Protein AF-A0A427XR73-F1 (afdb_monomer_lite)

Structure (mmCIF, N/CA/C/O backbone):
data_AF-A0A427XR73-F1
#
_entry.id   AF-A0A427XR73-F1
#
loop_
_atom_site.group_PDB
_atom_site.id
_atom_site.type_symbol
_atom_site.label_atom_id
_atom_site.label_alt_id
_atom_site.label_comp_id
_atom_site.label_asym_id
_atom_site.label_entity_id
_atom_site.label_seq_id
_atom_site.pdbx_PDB_ins_code
_atom_site.Cartn_x
_atom_site.Cartn_y
_atom_site.Cartn_z
_atom_site.occupancy
_atom_site.B_iso_or_equiv
_atom_site.auth_seq_id
_atom_site.auth_comp_id
_atom_site.auth_asym_id
_atom_site.auth_atom_id
_atom_site.pdbx_PDB_model_num
ATOM 1 N N . MET A 1 1 ? 82.446 -13.358 15.131 1.00 45.12 1 MET A N 1
ATOM 2 C CA . MET A 1 1 ? 81.239 -12.768 14.514 1.00 45.12 1 MET A CA 1
ATOM 3 C C . MET A 1 1 ? 80.072 -13.701 14.800 1.00 45.12 1 MET A C 1
ATOM 5 O O . MET A 1 1 ? 80.129 -14.849 14.385 1.00 45.12 1 MET A O 1
ATOM 9 N N . ARG A 1 2 ? 79.115 -13.271 15.632 1.00 34.28 2 ARG A N 1
ATOM 10 C CA . ARG A 1 2 ? 77.941 -14.063 16.047 1.00 34.28 2 ARG A CA 1
ATOM 11 C C . ARG A 1 2 ? 76.754 -13.740 15.125 1.00 34.28 2 ARG A C 1
ATOM 13 O O . ARG A 1 2 ? 76.601 -12.560 14.814 1.00 34.28 2 ARG A O 1
ATOM 20 N N . PRO A 1 3 ? 75.915 -14.711 14.723 1.00 38.00 3 PRO A N 1
ATOM 21 C CA . PRO A 1 3 ? 74.690 -14.424 13.987 1.00 38.00 3 PRO A CA 1
ATOM 22 C C . PRO A 1 3 ? 73.605 -13.895 14.933 1.00 38.00 3 PRO A C 1
ATOM 24 O O . PRO A 1 3 ? 73.387 -14.430 16.020 1.00 38.00 3 PRO A O 1
ATOM 27 N N . SER A 1 4 ? 72.934 -12.833 14.505 1.00 38.19 4 SER A N 1
ATOM 28 C CA . SER A 1 4 ? 71.750 -12.248 15.126 1.00 38.19 4 SER A CA 1
ATOM 29 C C . SER A 1 4 ? 70.519 -13.112 14.835 1.00 38.19 4 SER A C 1
ATOM 31 O O . SER A 1 4 ? 70.092 -13.242 13.690 1.00 38.19 4 SER A O 1
ATOM 33 N N . HIS A 1 5 ? 69.926 -13.692 15.879 1.00 36.56 5 HIS A N 1
ATOM 34 C CA . HIS A 1 5 ? 68.608 -14.318 15.802 1.00 36.56 5 HIS A CA 1
ATOM 35 C C . HIS A 1 5 ? 67.525 -13.231 15.811 1.00 36.56 5 HIS A C 1
ATOM 37 O O . HIS A 1 5 ? 67.402 -12.479 16.774 1.00 36.56 5 HIS A O 1
ATOM 43 N N . SER A 1 6 ? 66.753 -13.147 14.726 1.00 38.94 6 SER A N 1
ATOM 44 C CA . SER A 1 6 ? 65.524 -12.356 14.646 1.00 38.94 6 SER A CA 1
ATOM 45 C C . SER A 1 6 ? 64.365 -13.197 15.183 1.00 38.94 6 SER A C 1
ATOM 47 O O . SER A 1 6 ? 63.953 -14.178 14.565 1.00 38.94 6 SER A O 1
ATOM 49 N N . THR A 1 7 ? 63.868 -12.850 16.366 1.00 38.00 7 THR A N 1
ATOM 50 C CA . THR A 1 7 ? 62.634 -13.395 16.937 1.00 38.00 7 THR A CA 1
ATOM 51 C C . THR A 1 7 ? 61.438 -12.691 16.297 1.00 38.00 7 THR A C 1
ATOM 53 O O . THR A 1 7 ? 61.187 -11.516 16.554 1.00 38.00 7 THR A O 1
ATOM 56 N N . SER A 1 8 ? 60.689 -13.409 15.457 1.00 37.97 8 SER A N 1
ATOM 57 C CA . SER A 1 8 ? 59.372 -12.963 14.992 1.00 37.97 8 SER A CA 1
ATOM 58 C C . SER A 1 8 ? 58.376 -13.048 16.146 1.00 37.97 8 SER A C 1
ATOM 60 O O . SER A 1 8 ? 57.983 -14.138 16.552 1.00 37.97 8 SER A O 1
ATOM 62 N N . HIS A 1 9 ? 57.967 -11.898 16.680 1.00 37.94 9 HIS A N 1
ATOM 63 C CA . HIS A 1 9 ? 56.827 -11.811 17.586 1.00 37.94 9 HIS A CA 1
ATOM 64 C C . HIS A 1 9 ? 55.537 -11.967 16.778 1.00 37.94 9 HIS A C 1
ATOM 66 O O . HIS A 1 9 ? 55.073 -11.033 16.130 1.00 37.94 9 HIS A O 1
ATOM 72 N N . THR A 1 10 ? 54.962 -13.166 16.800 1.00 38.59 10 THR A N 1
ATOM 73 C CA . THR A 1 10 ? 53.588 -13.406 16.354 1.00 38.59 10 THR A CA 1
ATOM 74 C C . THR A 1 10 ? 52.657 -12.829 17.419 1.00 38.59 10 THR A C 1
ATOM 76 O O . THR A 1 10 ? 52.637 -13.306 18.554 1.00 38.59 10 THR A O 1
ATOM 79 N N . LEU A 1 11 ? 51.927 -11.763 17.088 1.00 40.06 11 LEU A N 1
ATOM 80 C CA . LEU A 1 11 ? 50.849 -11.264 17.941 1.00 40.06 11 LEU A CA 1
ATOM 81 C C . LEU A 1 11 ? 49.757 -12.345 18.036 1.00 40.06 11 LEU A C 1
ATOM 83 O O . LEU A 1 11 ? 49.408 -12.926 17.005 1.00 40.06 11 LEU A O 1
ATOM 87 N N . PRO A 1 12 ? 49.213 -12.635 19.230 1.00 39.06 12 PRO A N 1
ATOM 88 C CA . PRO A 1 12 ? 48.087 -13.545 19.354 1.00 39.06 12 PRO A CA 1
ATOM 89 C C . PRO A 1 12 ? 46.871 -12.942 18.647 1.00 39.06 12 PRO A C 1
ATOM 91 O O . PRO A 1 12 ? 46.454 -11.822 18.944 1.00 39.06 12 PRO A O 1
ATOM 94 N N . THR A 1 13 ? 46.314 -13.693 17.700 1.00 38.75 13 THR A N 1
ATOM 95 C CA . THR A 1 13 ? 45.033 -13.389 17.063 1.00 38.75 13 THR A CA 1
ATOM 96 C C . THR A 1 13 ? 43.980 -13.212 18.161 1.00 38.75 13 THR A C 1
ATOM 98 O O . THR A 1 13 ? 43.857 -14.103 19.008 1.00 38.75 13 THR A O 1
ATOM 101 N N . PRO A 1 14 ? 43.231 -12.094 18.203 1.00 39.12 14 PRO A N 1
ATOM 102 C CA . PRO A 1 14 ? 42.150 -11.953 19.166 1.00 39.12 14 PRO A CA 1
ATOM 103 C C . PRO A 1 14 ? 41.139 -13.093 18.965 1.00 39.12 14 PRO A C 1
ATOM 105 O O . PRO A 1 14 ? 40.935 -13.529 17.826 1.00 39.12 14 PRO A O 1
ATOM 108 N N . PRO A 1 15 ? 40.512 -13.599 20.043 1.00 36.38 15 PRO A N 1
ATOM 109 C CA . PRO A 1 15 ? 39.461 -14.590 19.910 1.00 36.38 15 PRO A CA 1
ATOM 110 C C . PRO A 1 15 ? 38.376 -14.012 19.005 1.00 36.38 15 PRO A C 1
ATOM 112 O O . PRO A 1 15 ? 37.852 -12.927 19.260 1.00 36.38 15 PRO A O 1
ATOM 115 N N . ILE A 1 16 ? 38.071 -14.734 17.928 1.00 39.03 16 ILE A N 1
ATOM 116 C CA . ILE A 1 16 ? 36.914 -14.460 17.084 1.00 39.03 16 ILE A CA 1
ATOM 117 C C . ILE A 1 16 ? 35.706 -14.609 18.003 1.00 39.03 16 ILE A C 1
ATOM 119 O O . ILE A 1 16 ? 35.316 -15.724 18.345 1.00 39.03 16 ILE A O 1
ATOM 123 N N . ILE A 1 17 ? 35.156 -13.485 18.459 1.00 32.66 17 ILE A N 1
ATOM 124 C CA . ILE A 1 17 ? 33.836 -13.458 19.076 1.00 32.66 17 ILE A CA 1
ATOM 125 C C . ILE A 1 17 ? 32.896 -13.931 17.965 1.00 32.66 17 ILE A C 1
ATOM 127 O O . ILE A 1 17 ? 32.851 -13.273 16.920 1.00 32.66 17 ILE A O 1
ATOM 131 N N . PRO A 1 18 ? 32.203 -15.074 18.115 1.00 29.45 18 PRO A N 1
ATOM 132 C CA . PRO A 1 18 ? 31.225 -15.481 17.130 1.00 29.45 18 PRO A CA 1
ATOM 133 C C . PRO A 1 18 ? 30.174 -14.379 17.067 1.00 29.45 18 PRO A C 1
ATOM 135 O O . PRO A 1 18 ? 29.413 -14.162 18.008 1.00 29.45 18 PRO A O 1
ATOM 138 N N . SER A 1 19 ? 30.195 -13.640 15.963 1.00 31.28 19 SER A N 1
ATOM 139 C CA . SER A 1 19 ? 29.127 -12.732 15.593 1.00 31.28 19 SER A CA 1
ATOM 140 C C . SER A 1 19 ? 27.830 -13.550 15.586 1.00 31.28 19 SER A C 1
ATOM 142 O O . SER A 1 19 ? 27.759 -14.537 14.848 1.00 31.28 19 SER A O 1
ATOM 144 N N . PRO A 1 20 ? 26.801 -13.196 16.379 1.00 30.98 20 PRO A N 1
ATOM 145 C CA . PRO A 1 20 ? 25.547 -13.947 16.413 1.00 30.98 20 PRO A CA 1
ATOM 146 C C . PRO A 1 20 ? 24.734 -13.803 15.112 1.00 30.98 20 PRO A C 1
ATOM 148 O O . PRO A 1 20 ? 23.626 -14.316 15.013 1.00 30.98 20 PRO A O 1
ATOM 151 N N . CYS A 1 21 ? 25.274 -13.133 14.094 1.00 29.36 21 CYS A N 1
ATOM 152 C CA . CYS A 1 21 ? 24.641 -12.917 12.798 1.00 29.36 21 CYS A CA 1
ATOM 153 C C . CYS A 1 21 ? 24.879 -14.033 11.765 1.00 29.36 21 CYS A C 1
ATOM 155 O O . CYS A 1 21 ? 24.427 -13.897 10.629 1.00 29.36 21 CYS A O 1
ATOM 157 N N . HIS A 1 22 ? 25.506 -15.158 12.124 1.00 28.28 22 HIS A N 1
ATOM 158 C CA . HIS A 1 22 ? 25.592 -16.296 11.209 1.00 28.28 22 HIS A CA 1
ATOM 159 C C . HIS A 1 22 ? 24.489 -17.334 11.431 1.00 28.28 22 HIS A C 1
ATOM 161 O O . HIS A 1 22 ? 24.463 -18.068 12.416 1.00 28.28 22 HIS A O 1
ATOM 167 N N . SER A 1 23 ? 23.667 -17.449 10.388 1.00 32.34 23 SER A N 1
ATOM 168 C CA . SER A 1 23 ? 23.019 -18.690 9.973 1.00 32.34 23 SER A CA 1
ATOM 169 C C . SER A 1 23 ? 21.759 -19.088 10.739 1.00 32.34 23 SER A C 1
ATOM 171 O O . SER A 1 23 ? 21.579 -20.247 11.102 1.00 32.34 23 SER A O 1
ATOM 173 N N . ALA A 1 24 ? 20.776 -18.186 10.786 1.00 28.64 24 ALA A N 1
ATOM 174 C CA . ALA A 1 24 ? 19.478 -18.654 10.317 1.00 28.64 24 ALA A CA 1
ATOM 175 C C . ALA A 1 24 ? 19.687 -18.968 8.833 1.00 28.64 24 ALA A C 1
ATOM 177 O O . ALA A 1 24 ? 19.818 -18.053 8.020 1.00 28.64 24 ALA A O 1
ATOM 178 N N . ALA A 1 25 ? 19.862 -20.249 8.501 1.00 29.92 25 ALA A N 1
ATOM 179 C CA . ALA A 1 25 ? 19.767 -20.699 7.125 1.00 29.92 25 ALA A CA 1
ATOM 180 C C . ALA A 1 25 ? 18.517 -20.031 6.552 1.00 29.92 25 ALA A C 1
ATOM 182 O O . ALA A 1 25 ? 17.422 -20.237 7.078 1.00 29.92 25 ALA A O 1
ATOM 183 N N . TRP A 1 26 ? 18.695 -19.159 5.559 1.00 29.08 26 TRP A N 1
ATOM 184 C CA . TRP A 1 26 ? 17.582 -18.669 4.768 1.00 29.08 26 TRP A CA 1
ATOM 185 C C . TRP A 1 26 ? 16.970 -19.936 4.206 1.00 29.08 26 TRP A C 1
ATOM 187 O O . TRP A 1 26 ? 17.568 -20.570 3.337 1.00 29.08 26 TRP A O 1
ATOM 197 N N . SER A 1 27 ? 15.882 -20.410 4.810 1.00 30.84 27 SER A N 1
ATOM 198 C CA . SER A 1 27 ? 15.241 -21.617 4.338 1.00 30.84 27 SER A CA 1
ATOM 199 C C . SER A 1 27 ? 14.813 -21.295 2.919 1.00 30.84 27 SER A C 1
ATOM 201 O O . SER A 1 27 ? 13.894 -20.507 2.713 1.00 30.84 27 SER A O 1
ATOM 203 N N . THR A 1 28 ? 15.488 -21.895 1.948 1.00 33.44 28 THR A N 1
ATOM 204 C CA . THR A 1 28 ? 15.193 -21.804 0.517 1.00 33.44 28 THR A CA 1
ATOM 205 C C . THR A 1 28 ? 13.849 -22.435 0.156 1.00 33.44 28 THR A C 1
ATOM 207 O O . THR A 1 28 ? 13.508 -22.522 -1.016 1.00 33.44 28 THR A O 1
ATOM 210 N N . ASN A 1 29 ? 13.025 -22.778 1.151 1.00 31.78 29 ASN A N 1
ATOM 211 C CA . ASN A 1 29 ? 11.585 -22.911 1.000 1.00 31.78 29 ASN A CA 1
ATOM 212 C C . ASN A 1 29 ? 10.936 -21.525 0.833 1.00 31.78 29 ASN A C 1
ATOM 214 O O . ASN A 1 29 ? 10.027 -21.150 1.573 1.00 31.78 29 ASN A O 1
ATOM 218 N N . TRP A 1 30 ? 11.382 -20.775 -0.173 1.00 41.22 30 TRP A N 1
ATOM 219 C CA . TRP A 1 30 ? 10.541 -19.788 -0.828 1.00 41.22 30 TRP A CA 1
ATOM 220 C C . TRP A 1 30 ? 9.513 -20.602 -1.607 1.00 41.22 30 TRP A C 1
ATOM 222 O O . TRP A 1 30 ? 9.709 -20.926 -2.773 1.00 41.22 30 TRP A O 1
ATOM 232 N N . SER A 1 31 ? 8.454 -21.054 -0.931 1.00 40.03 31 SER A N 1
ATOM 233 C CA . SER A 1 31 ? 7.289 -21.592 -1.626 1.00 40.03 31 SER A CA 1
ATOM 234 C C . SER A 1 31 ? 6.917 -20.567 -2.691 1.00 40.03 31 SER A C 1
ATOM 236 O O . SER A 1 31 ? 6.652 -19.423 -2.308 1.00 40.03 31 SER A O 1
ATOM 238 N N . HIS A 1 32 ? 6.975 -20.948 -3.976 1.00 39.94 32 HIS A N 1
ATOM 239 C CA . HIS A 1 32 ? 6.618 -20.085 -5.104 1.00 39.94 32 HIS A CA 1
ATOM 240 C C . HIS A 1 32 ? 5.446 -19.190 -4.696 1.00 39.94 32 HIS A C 1
ATOM 242 O O . HIS A 1 32 ? 4.472 -19.737 -4.161 1.00 39.94 32 HIS A O 1
ATOM 248 N N . PRO A 1 33 ? 5.517 -17.857 -4.867 1.00 46.00 33 PRO A N 1
ATOM 249 C CA . PRO A 1 33 ? 4.396 -16.998 -4.528 1.00 46.00 33 PRO A CA 1
ATOM 250 C C . PRO A 1 33 ? 3.182 -17.505 -5.302 1.00 46.00 33 PRO A C 1
ATOM 252 O O . PRO A 1 33 ? 3.096 -17.378 -6.522 1.00 46.00 33 PRO A O 1
ATOM 255 N N . VAL A 1 34 ? 2.273 -18.167 -4.583 1.00 46.91 34 VAL A N 1
ATOM 256 C CA . VAL A 1 34 ? 1.029 -18.664 -5.151 1.00 46.91 34 VAL A CA 1
ATOM 257 C C . VAL A 1 34 ? 0.358 -17.418 -5.729 1.00 46.91 34 VAL A C 1
ATOM 259 O O . VAL A 1 34 ? 0.218 -16.417 -5.022 1.00 46.91 34 VAL A O 1
ATOM 262 N N . ARG A 1 35 ? -0.062 -17.446 -6.997 1.00 53.06 35 ARG A N 1
ATOM 263 C CA . ARG A 1 35 ? -1.079 -16.505 -7.476 1.00 53.06 35 ARG A CA 1
ATOM 264 C C . ARG A 1 35 ? -2.426 -16.957 -6.897 1.00 53.06 35 ARG A C 1
ATOM 266 O O . ARG A 1 35 ? -3.062 -17.835 -7.476 1.00 53.06 35 ARG A O 1
ATOM 273 N N . PRO A 1 36 ? -2.897 -16.354 -5.795 1.00 51.59 36 PRO A N 1
ATOM 274 C CA . PRO A 1 36 ? -4.311 -16.054 -5.702 1.00 51.59 36 PRO A CA 1
ATOM 275 C C . PRO A 1 36 ? -4.429 -14.650 -5.125 1.00 51.59 36 PRO A C 1
ATOM 277 O O . PRO A 1 36 ? -4.469 -14.435 -3.914 1.00 51.59 36 PRO A O 1
ATOM 280 N N . ILE A 1 37 ? -4.439 -13.670 -6.014 1.00 66.88 37 ILE A N 1
ATOM 281 C CA . ILE A 1 37 ? -4.662 -12.296 -5.609 1.00 66.88 37 ILE A CA 1
ATOM 282 C C . ILE A 1 37 ? -6.175 -12.156 -5.487 1.00 66.88 37 ILE A C 1
ATOM 284 O O . ILE A 1 37 ? -6.850 -11.918 -6.478 1.00 66.88 37 ILE A O 1
ATOM 288 N N . ALA A 1 38 ? -6.719 -12.442 -4.306 1.00 81.50 38 ALA A N 1
ATOM 289 C CA . ALA A 1 38 ? -8.104 -12.125 -3.991 1.00 81.50 38 ALA A CA 1
ATOM 290 C C . ALA A 1 38 ? -8.209 -10.624 -3.701 1.00 81.50 38 ALA A C 1
ATOM 292 O O . ALA A 1 38 ? -7.332 -10.054 -3.050 1.00 81.50 38 ALA A O 1
ATOM 293 N N . PHE A 1 39 ? -9.286 -9.997 -4.165 1.00 90.50 39 PHE A N 1
ATOM 294 C CA . PHE A 1 39 ? -9.616 -8.627 -3.801 1.00 90.50 39 PHE A CA 1
ATOM 295 C C . PHE A 1 39 ? -10.850 -8.620 -2.885 1.00 90.50 39 PHE A C 1
ATOM 297 O O . PHE A 1 39 ? -11.832 -9.286 -3.217 1.00 90.50 39 PHE A O 1
ATOM 304 N N . PRO A 1 40 ? -10.841 -7.846 -1.785 1.00 93.44 40 PRO A N 1
ATOM 305 C CA . PRO A 1 40 ? -9.669 -7.205 -1.179 1.00 93.44 40 PRO A CA 1
ATOM 306 C C . PRO A 1 40 ? -8.722 -8.236 -0.539 1.00 93.44 40 PRO A C 1
ATOM 308 O O . PRO A 1 40 ? -9.133 -9.339 -0.159 1.00 93.44 40 PRO A O 1
ATOM 311 N N . ARG A 1 41 ? -7.446 -7.871 -0.371 1.00 91.81 41 ARG A N 1
ATOM 312 C CA . ARG A 1 41 ? -6.460 -8.727 0.302 1.00 91.81 41 ARG A CA 1
ATOM 313 C C . ARG A 1 41 ? -6.914 -9.018 1.735 1.00 91.81 41 ARG A C 1
ATOM 315 O O . ARG A 1 41 ? -7.364 -8.123 2.441 1.00 91.81 41 ARG A O 1
ATOM 322 N N . SER A 1 42 ? -6.839 -10.278 2.160 1.00 89.50 42 SER A N 1
ATOM 323 C CA . SER A 1 42 ? -7.206 -10.721 3.522 1.00 89.50 42 SER A CA 1
ATOM 324 C C . SER A 1 42 ? -6.047 -11.360 4.290 1.00 89.50 42 SER A C 1
ATOM 326 O O . SER A 1 42 ? -6.165 -11.644 5.484 1.00 89.50 42 SER A O 1
ATOM 328 N N . ASN A 1 43 ? -4.930 -11.607 3.602 1.00 87.75 43 ASN A N 1
ATOM 329 C CA . ASN A 1 43 ? -3.761 -12.281 4.138 1.00 87.75 43 ASN A CA 1
ATOM 330 C C . ASN A 1 43 ? -2.483 -11.501 3.793 1.00 87.75 43 ASN A C 1
ATOM 332 O O . ASN A 1 43 ? -2.147 -11.312 2.621 1.00 87.75 43 ASN A O 1
ATOM 336 N N . TRP A 1 44 ? -1.749 -11.097 4.829 1.00 89.69 44 TRP A N 1
ATOM 337 C CA . TRP A 1 44 ? -0.506 -10.329 4.748 1.00 89.69 44 TRP A CA 1
ATOM 338 C C . TRP A 1 44 ? 0.689 -11.112 5.303 1.00 89.69 44 TRP A C 1
ATOM 340 O O . TRP A 1 44 ? 1.697 -10.515 5.672 1.00 89.69 44 TRP A O 1
ATOM 350 N N . THR A 1 45 ? 0.617 -12.444 5.378 1.00 84.75 45 THR A N 1
ATOM 351 C CA . THR A 1 45 ? 1.720 -13.276 5.892 1.00 84.75 45 THR A CA 1
ATOM 352 C C . THR A 1 45 ? 3.029 -13.078 5.136 1.00 84.75 45 THR A C 1
ATOM 354 O O . THR A 1 45 ? 4.085 -13.161 5.755 1.00 84.75 45 THR A O 1
ATOM 357 N N . GLY A 1 46 ? 2.954 -12.801 3.831 1.00 77.00 46 GLY A N 1
ATOM 358 C CA . GLY A 1 46 ? 4.106 -12.492 2.980 1.00 77.00 46 GLY A CA 1
ATOM 359 C C . GLY A 1 46 ? 4.462 -11.004 2.886 1.00 77.00 46 GLY A C 1
ATOM 360 O O . GLY A 1 46 ? 5.362 -10.668 2.132 1.00 77.00 46 GLY A O 1
ATOM 361 N N . ALA A 1 47 ? 3.757 -10.109 3.590 1.00 82.81 47 ALA A N 1
ATOM 362 C CA . ALA A 1 47 ? 4.076 -8.682 3.574 1.00 82.81 47 ALA A CA 1
ATOM 363 C C . ALA A 1 47 ? 5.191 -8.345 4.574 1.00 82.81 47 ALA A C 1
ATOM 365 O O . ALA A 1 47 ? 5.184 -8.809 5.721 1.00 82.81 47 ALA A O 1
ATOM 366 N N . SER A 1 48 ? 6.096 -7.473 4.144 1.00 79.62 48 SER A N 1
ATOM 367 C CA . SER A 1 48 ? 7.065 -6.799 5.006 1.00 79.62 48 SER A CA 1
ATOM 368 C C . SER A 1 48 ? 6.472 -5.490 5.520 1.00 79.62 48 SER A C 1
ATOM 370 O O . SER A 1 48 ? 5.821 -4.774 4.766 1.00 79.62 48 SER A O 1
ATOM 372 N N . TRP A 1 49 ? 6.696 -5.186 6.799 1.00 81.81 49 TRP A N 1
ATOM 373 C CA . TRP A 1 49 ? 6.137 -4.009 7.466 1.00 81.81 49 TRP A CA 1
ATOM 374 C C . TRP A 1 49 ? 7.254 -3.180 8.090 1.00 81.81 49 TRP A C 1
ATOM 376 O O . TRP A 1 49 ? 7.958 -3.671 8.974 1.00 81.81 49 TRP A O 1
ATOM 386 N N . GLY A 1 50 ? 7.397 -1.933 7.645 1.00 81.31 50 GLY A N 1
ATOM 387 C CA . GLY A 1 50 ? 8.222 -0.923 8.313 1.00 81.31 50 GLY A CA 1
ATOM 388 C C . GLY A 1 50 ? 7.400 -0.078 9.297 1.00 81.31 50 GLY A C 1
ATOM 389 O O . GLY A 1 50 ? 6.176 0.010 9.146 1.00 81.31 50 GLY A O 1
ATOM 390 N N . PRO A 1 51 ? 8.028 0.551 10.308 1.00 79.62 51 PRO A N 1
ATOM 391 C CA . PRO A 1 51 ? 7.343 1.538 11.138 1.00 79.62 51 PRO A CA 1
ATOM 392 C C . PRO A 1 51 ? 6.913 2.733 10.266 1.00 79.62 51 PRO A C 1
ATOM 394 O O . PRO A 1 51 ? 7.745 3.248 9.518 1.00 79.62 51 PRO A O 1
ATOM 397 N N . PRO A 1 52 ? 5.645 3.184 10.329 1.00 80.81 52 PRO A N 1
ATOM 398 C CA . PRO A 1 52 ? 5.194 4.301 9.512 1.00 80.81 52 PRO A CA 1
ATOM 399 C C . PRO A 1 52 ? 5.834 5.596 10.012 1.00 80.81 52 PRO A C 1
ATOM 401 O O . PRO A 1 52 ? 5.831 5.876 11.215 1.00 80.81 52 PRO A O 1
ATOM 404 N N . ASN A 1 53 ? 6.344 6.421 9.098 1.00 79.69 53 ASN A N 1
ATOM 405 C CA . ASN A 1 53 ? 6.815 7.750 9.464 1.00 79.69 53 ASN A CA 1
ATOM 406 C C . ASN A 1 53 ? 5.619 8.668 9.749 1.00 79.69 53 ASN A C 1
ATOM 408 O O . ASN A 1 53 ? 5.024 9.243 8.844 1.00 79.69 53 ASN A O 1
ATOM 412 N N . LEU A 1 54 ? 5.269 8.830 11.025 1.00 75.31 54 LEU A N 1
ATOM 413 C CA . LEU A 1 54 ? 4.115 9.635 11.436 1.00 75.31 54 LEU A CA 1
ATOM 414 C C . LEU A 1 54 ? 4.306 11.146 11.245 1.00 75.31 54 LEU A C 1
ATOM 416 O O . LEU A 1 54 ? 3.352 11.894 11.421 1.00 75.31 54 LEU A O 1
ATOM 420 N N . PHE A 1 55 ? 5.513 11.610 10.909 1.00 72.75 55 PHE A N 1
ATOM 421 C CA . PHE A 1 55 ? 5.859 13.036 10.862 1.00 72.75 55 PHE A CA 1
ATOM 422 C C . PHE A 1 55 ? 6.203 13.543 9.456 1.00 72.75 55 PHE A C 1
ATOM 424 O O . PHE A 1 55 ? 6.572 14.707 9.295 1.00 72.75 55 PHE A O 1
ATOM 431 N N . THR A 1 56 ? 6.098 12.698 8.429 1.00 75.50 56 THR A N 1
ATOM 432 C CA . THR A 1 56 ? 6.390 13.102 7.047 1.00 75.50 56 THR A CA 1
ATOM 433 C C . THR A 1 56 ? 5.247 13.903 6.420 1.00 75.50 56 THR A C 1
ATOM 435 O O . THR A 1 56 ? 4.066 13.694 6.698 1.00 75.50 56 THR A O 1
ATOM 438 N N . SER A 1 57 ? 5.605 14.828 5.528 1.00 82.19 57 SER A N 1
ATOM 439 C CA . SER A 1 57 ? 4.659 15.593 4.710 1.00 82.19 57 SER A CA 1
ATOM 440 C C . SER A 1 57 ? 4.315 14.903 3.386 1.00 82.19 57 SER A C 1
ATOM 442 O O . SER A 1 57 ? 3.335 15.283 2.739 1.00 82.19 57 SER A O 1
ATOM 444 N N . VAL A 1 58 ? 5.085 13.885 2.993 1.00 87.38 58 VAL A N 1
ATOM 445 C CA . VAL A 1 58 ? 4.926 13.115 1.751 1.00 87.38 58 VAL A CA 1
ATOM 446 C C . VAL A 1 58 ? 4.817 11.626 2.049 1.00 87.38 58 VAL A C 1
ATOM 448 O O . VAL A 1 58 ? 5.452 11.127 2.975 1.00 87.38 58 VAL A O 1
ATOM 451 N N . VAL A 1 59 ? 4.004 10.922 1.269 1.00 88.38 59 VAL A N 1
ATOM 452 C CA . VAL A 1 59 ? 3.805 9.480 1.392 1.00 88.38 59 VAL A CA 1
ATOM 453 C C . VAL A 1 59 ? 5.070 8.747 0.946 1.00 88.38 59 VAL A C 1
ATOM 455 O O . VAL A 1 59 ? 5.589 9.004 -0.138 1.00 88.38 59 VAL A O 1
ATOM 458 N N . ASP A 1 60 ? 5.543 7.833 1.789 1.00 88.19 60 ASP A N 1
ATOM 459 C CA . ASP A 1 60 ? 6.584 6.860 1.464 1.00 88.19 60 ASP A CA 1
ATOM 460 C C . ASP A 1 60 ? 5.988 5.446 1.313 1.00 88.19 60 ASP A C 1
ATOM 462 O O . ASP A 1 60 ? 4.779 5.234 1.471 1.00 88.19 60 ASP A O 1
ATOM 466 N N . SER A 1 61 ? 6.834 4.461 0.997 1.00 88.38 61 SER A N 1
ATOM 467 C CA . SER A 1 61 ? 6.393 3.075 0.806 1.00 88.38 61 SER A CA 1
ATOM 468 C C . SER A 1 61 ? 5.728 2.489 2.056 1.00 88.38 61 SER A C 1
ATOM 470 O O . SER A 1 61 ? 4.748 1.751 1.938 1.00 88.38 61 SER A O 1
ATOM 472 N N . THR A 1 62 ? 6.190 2.859 3.256 1.00 88.75 62 THR A N 1
ATOM 473 C CA . THR A 1 62 ? 5.613 2.375 4.515 1.00 88.75 62 THR A CA 1
ATOM 474 C C . THR A 1 62 ? 4.228 2.969 4.746 1.00 88.75 62 THR A C 1
ATOM 476 O O . THR A 1 62 ? 3.280 2.229 5.010 1.00 88.75 62 THR A O 1
ATOM 479 N N . LEU A 1 63 ? 4.052 4.279 4.565 1.00 90.81 63 LEU A N 1
ATOM 480 C CA . LEU A 1 63 ? 2.750 4.929 4.696 1.00 90.81 63 LEU A CA 1
ATOM 481 C C . LEU A 1 63 ? 1.723 4.348 3.723 1.00 90.81 63 LEU A C 1
ATOM 483 O O . LEU A 1 63 ? 0.580 4.120 4.126 1.00 90.81 63 LEU A O 1
ATOM 487 N N . PHE A 1 64 ? 2.128 4.046 2.485 1.00 92.56 64 PHE A N 1
ATOM 488 C CA . PHE A 1 64 ? 1.264 3.343 1.539 1.00 92.56 64 PHE A CA 1
ATOM 489 C C . PHE A 1 64 ? 0.861 1.959 2.036 1.00 92.56 64 PHE A C 1
ATOM 491 O O . PHE A 1 64 ? -0.329 1.662 2.033 1.00 92.56 64 PHE A O 1
ATOM 498 N N . GLN A 1 65 ? 1.799 1.129 2.502 1.00 92.19 65 GLN A N 1
ATOM 499 C CA . GLN A 1 65 ? 1.489 -0.213 3.017 1.00 92.19 65 GLN A CA 1
ATOM 500 C C . GLN A 1 65 ? 0.461 -0.168 4.153 1.00 92.19 65 GLN A C 1
ATOM 502 O O . GLN A 1 65 ? -0.514 -0.924 4.153 1.00 92.19 65 GLN A O 1
ATOM 507 N N . TRP A 1 66 ? 0.656 0.738 5.114 1.00 92.94 66 TRP A N 1
ATOM 508 C CA . TRP A 1 66 ? -0.243 0.888 6.256 1.00 92.94 66 TRP A CA 1
ATOM 509 C C . TRP A 1 66 ? -1.631 1.381 5.847 1.00 92.94 66 TRP A C 1
ATOM 511 O O . TRP A 1 66 ? -2.632 0.768 6.230 1.00 92.94 66 TRP A O 1
ATOM 521 N N . ALA A 1 67 ? -1.701 2.445 5.043 1.00 93.88 67 ALA A N 1
ATOM 522 C CA . ALA A 1 67 ? -2.971 2.996 4.576 1.00 93.88 67 ALA A CA 1
ATOM 523 C C . ALA A 1 67 ? -3.733 2.003 3.691 1.00 93.88 67 ALA A C 1
ATOM 525 O O . ALA A 1 67 ? -4.943 1.831 3.841 1.00 93.88 67 ALA A O 1
ATOM 526 N N . ALA A 1 68 ? -3.019 1.295 2.817 1.00 95.19 68 ALA A N 1
ATOM 527 C CA . ALA A 1 68 ? -3.584 0.296 1.927 1.00 95.19 68 ALA A CA 1
ATOM 528 C C . ALA A 1 68 ? -4.164 -0.897 2.699 1.00 95.19 68 ALA A C 1
ATOM 530 O O . ALA A 1 68 ? -5.283 -1.324 2.416 1.00 95.19 68 ALA A O 1
ATOM 531 N N . LYS A 1 69 ? -3.486 -1.379 3.750 1.00 94.88 69 LYS A N 1
ATOM 532 C CA . LYS A 1 69 ? -4.065 -2.406 4.628 1.00 94.88 69 LYS A CA 1
ATOM 533 C C . LYS A 1 69 ? -5.289 -1.904 5.386 1.00 94.88 69 LYS A C 1
ATOM 535 O O . LYS A 1 69 ? -6.285 -2.624 5.452 1.00 94.88 69 LYS A O 1
ATOM 540 N N . ALA A 1 70 ? -5.240 -0.702 5.963 1.00 94.50 70 ALA A N 1
ATOM 541 C CA . ALA A 1 70 ? -6.398 -0.125 6.649 1.00 94.50 70 ALA A CA 1
ATOM 542 C C . ALA A 1 70 ? -7.611 -0.034 5.703 1.00 94.50 70 ALA A C 1
ATOM 544 O O . ALA A 1 70 ? -8.729 -0.394 6.078 1.00 94.50 70 ALA A O 1
ATOM 545 N N . ALA A 1 71 ? -7.371 0.352 4.450 1.00 96.38 71 ALA A N 1
ATOM 546 C CA . ALA A 1 71 ? -8.374 0.386 3.398 1.00 96.38 71 ALA A CA 1
ATOM 547 C C . ALA A 1 71 ? -8.903 -1.009 3.021 1.00 96.38 71 ALA A C 1
ATOM 549 O O . ALA A 1 71 ? -10.116 -1.207 3.004 1.00 96.38 71 ALA A O 1
ATOM 550 N N . SER A 1 72 ? -8.037 -2.006 2.813 1.00 96.44 72 SER A N 1
ATOM 551 C CA . SER A 1 72 ? -8.446 -3.402 2.578 1.00 96.44 72 SER A CA 1
ATOM 552 C C . SER A 1 72 ? -9.325 -3.946 3.707 1.00 96.44 72 SER A C 1
ATOM 554 O O . SER A 1 72 ? -10.328 -4.614 3.449 1.00 96.44 72 SER A O 1
ATOM 556 N N . VAL A 1 73 ? -9.002 -3.628 4.967 1.00 94.75 73 VAL A N 1
ATOM 557 C CA . VAL A 1 73 ? -9.830 -3.991 6.129 1.00 94.75 73 VAL A CA 1
ATOM 558 C C . VAL A 1 73 ? -11.197 -3.308 6.066 1.00 94.75 73 VAL A C 1
ATOM 560 O O . VAL A 1 73 ? -12.211 -3.968 6.298 1.00 94.75 73 VAL A O 1
ATOM 563 N N . ALA A 1 74 ? -11.252 -2.016 5.735 1.00 95.31 74 ALA A N 1
ATOM 564 C CA . ALA A 1 74 ? -12.509 -1.282 5.594 1.00 95.31 74 ALA A CA 1
ATOM 565 C C . ALA A 1 74 ? -13.394 -1.861 4.475 1.00 95.31 74 ALA A C 1
ATOM 567 O O . ALA A 1 74 ? -14.586 -2.071 4.694 1.00 95.31 74 ALA A O 1
ATOM 568 N N . VAL A 1 75 ? -12.811 -2.213 3.322 1.00 96.75 75 VAL A N 1
ATOM 569 C CA . VAL A 1 75 ? -13.525 -2.884 2.221 1.00 96.75 75 VAL A CA 1
ATOM 570 C C . VAL A 1 75 ? -14.051 -4.255 2.662 1.00 96.75 75 VAL A C 1
ATOM 572 O O . VAL A 1 75 ? -15.212 -4.562 2.409 1.00 96.75 75 VAL A O 1
ATOM 575 N N . HIS A 1 76 ? -13.255 -5.062 3.379 1.00 95.44 76 HIS A N 1
ATOM 576 C CA . HIS A 1 76 ? -13.721 -6.340 3.950 1.00 95.44 76 HIS A CA 1
ATOM 577 C C . HIS A 1 76 ? -14.920 -6.161 4.880 1.00 95.44 76 HIS A C 1
ATOM 579 O O . HIS A 1 76 ? -15.873 -6.934 4.811 1.00 95.44 76 HIS A O 1
ATOM 585 N N . ARG A 1 77 ? -14.885 -5.150 5.753 1.00 94.75 77 ARG A N 1
ATOM 586 C CA . ARG A 1 77 ? -15.992 -4.849 6.671 1.00 94.75 77 ARG A CA 1
ATOM 587 C C . ARG A 1 77 ? -17.236 -4.383 5.920 1.00 94.75 77 ARG A C 1
ATOM 589 O O . ARG A 1 77 ? -18.332 -4.815 6.258 1.00 94.75 77 ARG A O 1
ATOM 596 N N . ALA A 1 78 ? -17.078 -3.573 4.875 1.00 95.94 78 ALA A N 1
ATOM 597 C CA . ALA A 1 78 ? -18.201 -3.128 4.054 1.00 95.94 78 ALA A CA 1
ATOM 598 C C . ALA A 1 78 ? -18.838 -4.264 3.244 1.00 95.94 78 ALA A C 1
ATOM 600 O O . ALA A 1 78 ? -20.061 -4.357 3.179 1.00 95.94 78 ALA A O 1
ATOM 601 N N . LEU A 1 79 ? -18.034 -5.188 2.709 1.00 95.00 79 LEU A N 1
ATOM 602 C CA . LEU A 1 79 ? -18.529 -6.406 2.050 1.00 95.00 79 LEU A CA 1
ATOM 603 C C . LEU A 1 79 ? -19.305 -7.332 3.001 1.00 95.00 79 LEU A C 1
ATOM 605 O O . LEU A 1 79 ? -20.145 -8.101 2.546 1.00 95.00 79 LEU A O 1
ATOM 609 N N . LYS A 1 80 ? -19.034 -7.257 4.307 1.00 94.44 80 LYS A N 1
ATOM 610 C CA . LYS A 1 80 ? -19.760 -7.980 5.363 1.00 94.44 80 LYS A CA 1
ATOM 611 C C . LYS A 1 80 ? -20.912 -7.182 5.976 1.00 94.44 80 LYS A C 1
ATOM 613 O O . LYS A 1 80 ? -21.466 -7.616 6.979 1.00 94.44 80 LYS A O 1
ATOM 618 N N . GLU A 1 81 ? -21.241 -6.017 5.416 1.00 94.12 81 GLU A N 1
ATOM 619 C CA . GLU A 1 81 ? -22.283 -5.115 5.928 1.00 94.12 81 GLU A CA 1
ATOM 620 C C . GLU A 1 81 ? -22.001 -4.572 7.350 1.00 94.12 81 GLU A C 1
ATOM 622 O O . GLU A 1 81 ? -22.887 -4.053 8.024 1.00 94.12 81 GLU A O 1
ATOM 627 N N . GLU A 1 82 ? -20.746 -4.632 7.811 1.00 93.50 82 GLU A N 1
ATOM 628 C CA . GLU A 1 82 ? -20.303 -4.126 9.122 1.00 93.50 82 GLU A CA 1
ATOM 629 C C . GLU A 1 82 ? -19.882 -2.644 9.082 1.00 93.50 82 GLU A C 1
ATOM 631 O O . GLU A 1 82 ? -19.646 -2.028 10.126 1.00 93.50 82 GLU A O 1
ATOM 636 N N . LEU A 1 83 ? -19.713 -2.084 7.880 1.00 92.94 83 LEU A N 1
ATOM 637 C CA . LEU A 1 83 ? -19.294 -0.704 7.638 1.00 92.94 83 LEU A CA 1
ATOM 638 C C . LEU A 1 83 ? -20.023 -0.145 6.400 1.00 92.94 83 LEU A C 1
ATOM 640 O O . LEU A 1 83 ? -19.980 -0.779 5.349 1.00 92.94 83 LEU A O 1
ATOM 644 N N . PRO A 1 84 ? -20.665 1.034 6.469 1.00 94.69 84 PRO A N 1
ATOM 645 C CA . PRO A 1 84 ? -21.283 1.649 5.295 1.00 94.69 84 PRO A CA 1
ATOM 646 C C . PRO A 1 84 ? -20.251 2.022 4.219 1.00 94.69 84 PRO A C 1
ATOM 648 O O . PRO A 1 84 ? -19.153 2.487 4.538 1.00 94.69 84 PRO A O 1
ATOM 651 N N . TRP A 1 85 ? -20.609 1.882 2.940 1.00 94.12 85 TRP A N 1
ATOM 652 C CA . TRP A 1 85 ? -19.719 2.212 1.816 1.00 94.12 85 TRP A CA 1
ATOM 653 C C . TRP A 1 85 ? -19.337 3.691 1.765 1.00 94.12 85 TRP A C 1
ATOM 655 O O . TRP A 1 85 ? -18.248 4.023 1.303 1.00 94.12 85 TRP A O 1
ATOM 665 N N . GLU A 1 86 ? -20.175 4.578 2.295 1.00 93.81 86 GLU A N 1
ATOM 666 C CA . GLU A 1 86 ? -19.900 6.010 2.423 1.00 93.81 86 GLU A CA 1
ATOM 667 C C . GLU A 1 86 ? -18.707 6.276 3.345 1.00 93.81 86 GLU A C 1
ATOM 669 O O . GLU A 1 86 ? -17.964 7.229 3.126 1.00 93.81 86 GLU A O 1
ATOM 674 N N . GLN A 1 87 ? -18.500 5.418 4.352 1.00 92.75 87 GLN A N 1
ATOM 675 C CA . GLN A 1 87 ? -17.330 5.496 5.225 1.00 92.75 87 GLN A CA 1
ATOM 676 C C . GLN A 1 87 ? -16.085 4.917 4.560 1.00 92.75 87 GLN A C 1
ATOM 678 O O . GLN A 1 87 ? -14.987 5.321 4.915 1.00 92.75 87 GLN A O 1
ATOM 683 N N . VAL A 1 88 ? -16.218 4.003 3.594 1.00 94.88 88 VAL A N 1
ATOM 684 C CA . VAL A 1 88 ? -15.067 3.523 2.814 1.00 94.88 88 VAL A CA 1
ATOM 685 C C . VAL A 1 88 ? -14.644 4.583 1.792 1.00 94.88 88 VAL A C 1
ATOM 687 O O . VAL A 1 88 ? -13.470 4.961 1.721 1.00 94.88 88 VAL A O 1
ATOM 690 N N . GLY A 1 89 ? -15.617 5.079 1.024 1.00 92.44 89 GLY A N 1
ATOM 691 C CA . GLY A 1 89 ? -15.436 6.028 -0.069 1.00 92.44 89 GLY A CA 1
ATOM 692 C C . GLY A 1 89 ? -14.647 5.464 -1.258 1.00 92.44 89 GLY A C 1
ATOM 693 O O . GLY A 1 89 ? -13.944 4.457 -1.160 1.00 92.44 89 GLY A O 1
ATOM 694 N N . ALA A 1 90 ? -14.708 6.165 -2.394 1.00 91.94 90 ALA A N 1
ATOM 695 C CA . ALA A 1 90 ? -13.928 5.829 -3.591 1.00 91.94 90 ALA A CA 1
ATOM 696 C C . ALA A 1 90 ? -12.418 5.775 -3.303 1.00 91.94 90 ALA A C 1
ATOM 698 O O . ALA A 1 90 ? -11.697 4.924 -3.818 1.00 91.94 90 ALA A O 1
ATOM 699 N N . HIS A 1 91 ? -11.949 6.670 -2.430 1.00 91.94 91 HIS A N 1
ATOM 700 C CA . HIS A 1 91 ? -10.549 6.750 -2.044 1.00 91.94 91 HIS A CA 1
ATOM 701 C C . HIS A 1 91 ? -10.078 5.511 -1.260 1.00 91.94 91 HIS A C 1
ATOM 703 O O . HIS A 1 91 ? -8.988 5.005 -1.520 1.00 91.94 91 HIS A O 1
ATOM 709 N N . GLY A 1 92 ? -10.914 4.967 -0.365 1.00 94.88 92 GLY A N 1
ATOM 710 C CA . GLY A 1 92 ? -10.628 3.701 0.312 1.00 94.88 92 GLY A CA 1
ATOM 711 C C . GLY A 1 92 ? -10.551 2.528 -0.661 1.00 94.88 92 GLY A C 1
ATOM 712 O O . GLY A 1 92 ? -9.660 1.693 -0.552 1.00 94.88 92 GLY A O 1
ATOM 713 N N . VAL A 1 93 ? -11.414 2.495 -1.679 1.00 95.88 93 VAL A N 1
ATOM 714 C CA . VAL A 1 93 ? -11.325 1.479 -2.740 1.00 95.88 93 VAL A CA 1
ATOM 715 C C . VAL A 1 93 ? -9.998 1.588 -3.499 1.00 95.88 93 VAL A C 1
ATOM 717 O O . VAL A 1 93 ? -9.320 0.575 -3.662 1.00 95.88 93 VAL A O 1
ATOM 720 N N . CYS A 1 94 ? -9.570 2.796 -3.891 1.00 95.38 94 CYS A N 1
ATOM 721 C CA . CYS A 1 94 ? -8.265 2.998 -4.533 1.00 95.38 94 CYS A CA 1
ATOM 722 C C . CYS A 1 94 ? -7.100 2.518 -3.659 1.00 95.38 94 CYS A C 1
ATOM 724 O O . CYS A 1 94 ? -6.204 1.837 -4.149 1.00 95.38 94 CYS A O 1
ATOM 726 N N . LEU A 1 95 ? -7.107 2.824 -2.360 1.00 96.00 95 LEU A N 1
ATOM 727 C CA . LEU A 1 95 ? -6.064 2.359 -1.440 1.00 96.00 95 LEU A CA 1
ATOM 728 C C . LEU A 1 95 ? -6.099 0.836 -1.222 1.00 96.00 95 LEU A C 1
ATOM 730 O O . LEU A 1 95 ? -5.049 0.216 -1.085 1.00 96.00 95 LEU A O 1
ATOM 734 N N . ALA A 1 96 ? -7.267 0.194 -1.253 1.00 96.69 96 ALA A N 1
ATOM 735 C CA . ALA A 1 96 ? -7.346 -1.268 -1.222 1.00 96.69 96 ALA A CA 1
ATOM 736 C C . ALA A 1 96 ? -6.778 -1.907 -2.508 1.00 96.69 96 ALA A C 1
ATOM 738 O O . ALA A 1 96 ? -6.166 -2.974 -2.452 1.00 96.69 96 ALA A O 1
ATOM 739 N N . LEU A 1 97 ? -6.928 -1.249 -3.668 1.00 96.25 97 LEU A N 1
ATOM 740 C CA . LEU A 1 97 ? -6.254 -1.658 -4.909 1.00 96.25 97 LEU A CA 1
ATOM 741 C C . LEU A 1 97 ? -4.731 -1.529 -4.774 1.00 96.25 97 LEU A C 1
ATOM 743 O O . LEU A 1 97 ? -4.010 -2.413 -5.231 1.00 96.25 97 LEU A O 1
ATOM 747 N N . VAL A 1 98 ? -4.238 -0.479 -4.101 1.00 95.50 98 VAL A N 1
ATOM 748 C CA . VAL A 1 98 ? -2.805 -0.308 -3.796 1.00 95.50 98 VAL A CA 1
ATOM 749 C C . VAL A 1 98 ? -2.255 -1.505 -3.020 1.00 95.50 98 VAL A C 1
ATOM 751 O O . VAL A 1 98 ? -1.202 -2.008 -3.389 1.00 95.50 98 VAL A O 1
ATOM 754 N N . ASP A 1 99 ? -2.952 -2.018 -2.003 1.00 95.06 99 ASP A N 1
ATOM 755 C CA . ASP A 1 99 ? -2.474 -3.161 -1.193 1.00 95.06 99 ASP A CA 1
ATOM 756 C C . ASP A 1 99 ? -2.186 -4.387 -2.070 1.00 95.06 99 ASP A C 1
ATOM 758 O O . ASP A 1 99 ? -1.151 -5.054 -1.974 1.00 95.06 99 ASP A O 1
ATOM 762 N N . VAL A 1 100 ? -3.108 -4.637 -2.994 1.00 93.81 100 VAL A N 1
ATOM 763 C CA . VAL A 1 100 ? -3.007 -5.713 -3.967 1.00 93.81 100 VAL A CA 1
ATOM 764 C C . VAL A 1 100 ? -1.917 -5.434 -5.013 1.00 93.81 100 VAL A C 1
ATOM 766 O O . VAL A 1 100 ? -1.168 -6.343 -5.379 1.00 93.81 100 VAL A O 1
ATOM 769 N N . ALA A 1 101 ? -1.780 -4.191 -5.473 1.00 93.69 101 ALA A N 1
ATOM 770 C CA . ALA A 1 101 ? -0.733 -3.791 -6.410 1.00 93.69 101 ALA A CA 1
ATOM 771 C C . ALA A 1 101 ? 0.671 -3.940 -5.802 1.00 93.69 101 ALA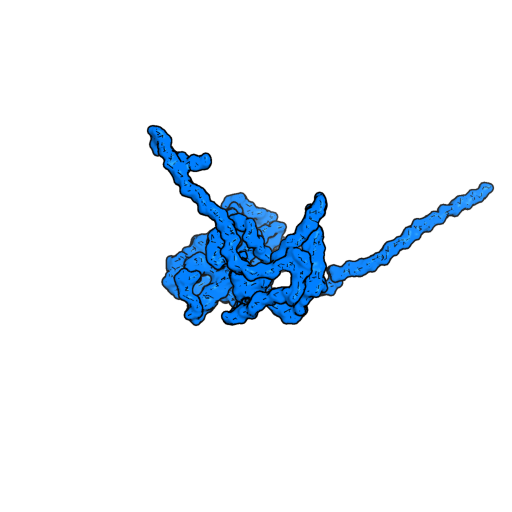 A C 1
ATOM 773 O O . ALA A 1 101 ? 1.565 -4.455 -6.466 1.00 93.69 101 ALA A O 1
ATOM 774 N N . LEU A 1 102 ? 0.856 -3.594 -4.523 1.00 91.94 102 LEU A N 1
ATOM 775 C CA . LEU A 1 102 ? 2.122 -3.784 -3.804 1.00 91.94 102 LEU A CA 1
ATOM 776 C C . LEU A 1 102 ? 2.482 -5.272 -3.678 1.00 91.94 102 LEU A C 1
ATOM 778 O O . LEU A 1 102 ? 3.625 -5.647 -3.926 1.00 91.94 102 LEU A O 1
ATOM 782 N N . GLN A 1 103 ? 1.505 -6.136 -3.373 1.00 90.19 103 GLN A N 1
ATOM 783 C CA . GLN A 1 103 ? 1.716 -7.590 -3.379 1.00 90.19 103 GLN A CA 1
ATOM 784 C C . GLN A 1 103 ? 2.109 -8.106 -4.773 1.00 90.19 103 GLN A C 1
ATOM 786 O O . GLN A 1 103 ? 2.953 -8.994 -4.897 1.00 90.19 103 GLN A O 1
ATOM 791 N N . SER A 1 104 ? 1.490 -7.561 -5.819 1.00 89.69 104 SER A N 1
ATOM 792 C CA . SER A 1 104 ? 1.743 -7.972 -7.203 1.00 89.69 104 SER A CA 1
ATOM 793 C C . SER A 1 104 ? 3.107 -7.490 -7.694 1.00 89.69 104 SER A C 1
ATOM 795 O O . SER A 1 104 ? 3.812 -8.244 -8.356 1.00 89.69 104 SER A O 1
ATOM 797 N N . ARG A 1 105 ? 3.538 -6.292 -7.288 1.00 89.56 105 ARG A N 1
ATOM 798 C CA . ARG A 1 105 ? 4.906 -5.803 -7.498 1.00 89.56 105 ARG A CA 1
ATOM 799 C C . ARG A 1 105 ? 5.931 -6.741 -6.871 1.00 89.56 105 ARG A C 1
ATOM 801 O O . ARG A 1 105 ? 6.891 -7.092 -7.544 1.00 89.56 105 ARG A O 1
ATOM 808 N N . ASP A 1 106 ? 5.743 -7.161 -5.619 1.00 86.88 106 ASP A N 1
ATOM 809 C CA . ASP A 1 106 ? 6.691 -8.081 -4.969 1.00 86.88 106 ASP A CA 1
ATOM 810 C C . ASP A 1 106 ? 6.821 -9.397 -5.754 1.00 86.88 106 ASP A C 1
ATOM 812 O O . ASP A 1 106 ? 7.916 -9.941 -5.888 1.00 86.88 106 ASP A O 1
ATOM 816 N N . HIS A 1 107 ? 5.716 -9.875 -6.336 1.00 84.94 107 HIS A N 1
ATOM 817 C CA . HIS A 1 107 ? 5.709 -11.033 -7.228 1.00 84.94 107 HIS A CA 1
ATOM 818 C C . HIS A 1 107 ? 6.450 -10.777 -8.552 1.00 84.94 107 HIS A C 1
ATOM 820 O O . HIS A 1 107 ? 7.247 -11.623 -8.960 1.00 84.94 107 HIS A O 1
ATOM 826 N N . ILE A 1 108 ? 6.229 -9.627 -9.202 1.00 88.19 108 ILE A N 1
ATOM 827 C CA . ILE A 1 108 ? 6.945 -9.219 -10.427 1.00 88.19 108 ILE A CA 1
ATOM 828 C C . ILE A 1 108 ? 8.454 -9.150 -10.151 1.00 88.19 108 ILE A C 1
ATOM 830 O O . ILE A 1 108 ? 9.237 -9.825 -10.817 1.00 88.19 108 ILE A O 1
ATOM 834 N N . ARG A 1 109 ? 8.859 -8.425 -9.100 1.00 88.25 109 ARG A N 1
ATOM 835 C CA . ARG A 1 109 ? 10.259 -8.301 -8.664 1.00 88.25 109 ARG A CA 1
ATOM 836 C C . ARG A 1 109 ? 10.891 -9.668 -8.416 1.00 88.25 109 ARG A C 1
ATOM 838 O O . ARG A 1 109 ? 11.969 -9.949 -8.927 1.00 88.25 109 ARG A O 1
ATOM 845 N N . PHE A 1 110 ? 10.214 -10.539 -7.663 1.00 86.25 110 PHE A N 1
ATOM 846 C CA . PHE A 1 110 ? 10.718 -11.884 -7.38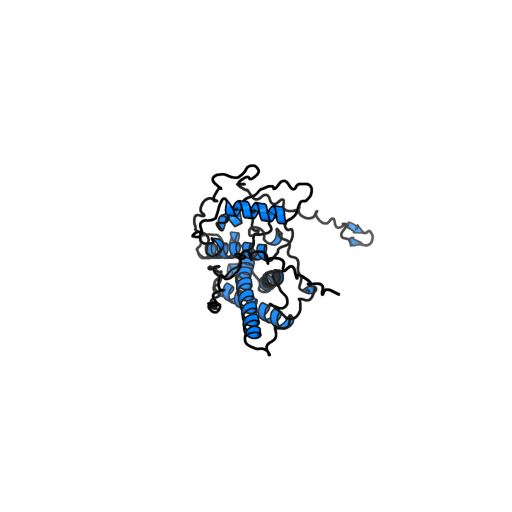4 1.00 86.25 110 PHE A CA 1
ATOM 847 C C . PHE A 1 110 ? 10.906 -12.705 -8.664 1.00 86.25 110 PHE A C 1
ATOM 849 O O . PHE A 1 110 ? 11.929 -13.366 -8.807 1.00 86.25 110 PHE A O 1
ATOM 856 N N . THR A 1 111 ? 9.961 -12.618 -9.603 1.00 85.69 111 THR A N 1
ATOM 857 C CA . THR A 1 111 ? 10.030 -13.325 -10.891 1.00 85.69 111 THR A CA 1
ATOM 858 C C . THR A 1 111 ? 11.268 -12.905 -11.685 1.00 85.69 111 THR A C 1
ATOM 860 O O . THR A 1 111 ? 11.999 -13.765 -12.170 1.00 85.69 111 THR A O 1
ATOM 863 N N . HIS A 1 112 ? 11.563 -11.603 -11.758 1.00 87.75 112 HIS A N 1
ATOM 864 C CA . HIS A 1 112 ? 12.767 -11.104 -12.434 1.00 87.75 112 HIS A CA 1
ATOM 865 C C . HIS A 1 112 ? 14.057 -11.492 -11.712 1.00 87.75 112 HIS A C 1
ATOM 867 O O . HIS A 1 112 ? 15.023 -11.902 -12.353 1.00 87.75 112 HIS A O 1
ATOM 873 N N . CYS A 1 113 ? 14.087 -11.407 -10.381 1.00 85.69 113 CYS A N 1
ATOM 874 C CA . CYS A 1 113 ? 15.249 -11.848 -9.614 1.00 85.69 113 CYS A CA 1
ATOM 875 C C . CYS A 1 113 ? 15.517 -13.349 -9.796 1.00 85.69 113 CYS A C 1
ATOM 877 O O . CYS A 1 113 ? 16.665 -13.737 -9.989 1.00 85.69 113 CYS A O 1
ATOM 879 N N . GLU A 1 114 ? 14.484 -14.192 -9.747 1.00 86.44 114 GLU A N 1
ATOM 880 C CA . GLU A 1 114 ? 14.603 -15.643 -9.933 1.00 86.44 114 GLU A CA 1
ATOM 881 C C . GLU A 1 114 ? 15.109 -15.992 -11.339 1.00 86.44 114 GLU A C 1
ATOM 883 O O . GLU A 1 114 ? 16.019 -16.809 -11.472 1.00 86.44 114 GLU A O 1
ATOM 888 N N . ALA A 1 115 ? 14.570 -15.332 -12.364 1.00 84.81 115 ALA A N 1
ATOM 889 C CA . ALA A 1 115 ? 15.010 -15.421 -13.754 1.00 84.81 115 ALA A CA 1
ATOM 890 C C . ALA A 1 115 ? 16.529 -15.150 -13.883 1.00 84.81 115 ALA A C 1
ATOM 892 O O . ALA A 1 115 ? 17.317 -16.038 -14.224 1.00 84.81 115 ALA A O 1
ATOM 893 N N . VAL A 1 116 ? 16.978 -13.971 -13.439 1.00 85.56 116 VAL A N 1
ATOM 894 C CA . VAL A 1 116 ? 18.396 -13.565 -13.485 1.00 85.56 116 VAL A CA 1
ATOM 895 C C . VAL A 1 116 ? 19.309 -14.493 -12.668 1.00 85.56 116 VAL A C 1
ATOM 897 O O . VAL A 1 116 ? 20.436 -14.769 -13.075 1.00 85.56 116 VAL A O 1
ATOM 900 N N . ILE A 1 117 ? 18.852 -14.998 -11.517 1.00 85.56 117 ILE A N 1
ATOM 901 C CA . ILE A 1 117 ? 19.627 -15.947 -10.696 1.00 85.56 117 ILE A CA 1
ATOM 902 C C . ILE A 1 117 ? 19.789 -17.293 -11.413 1.00 85.56 117 ILE A C 1
ATOM 904 O O . ILE A 1 117 ? 20.862 -17.898 -11.356 1.00 85.56 117 ILE A O 1
ATOM 908 N N . ASN A 1 118 ? 18.734 -17.770 -12.074 1.00 85.62 118 ASN A N 1
ATOM 909 C CA . ASN A 1 118 ? 18.707 -19.086 -12.707 1.00 85.62 118 ASN A CA 1
ATOM 910 C C . ASN A 1 118 ? 19.296 -19.093 -14.127 1.00 85.62 118 ASN A C 1
ATOM 912 O O . ASN A 1 118 ? 19.593 -20.172 -14.646 1.00 85.62 118 ASN A O 1
ATOM 916 N N . SER A 1 119 ? 19.494 -17.928 -14.752 1.00 81.12 119 SER A N 1
ATOM 917 C CA . SER A 1 119 ? 19.971 -17.814 -16.130 1.00 81.12 119 SER A CA 1
ATOM 918 C C . SER A 1 119 ? 21.010 -16.696 -16.303 1.00 81.12 119 SER A C 1
ATOM 920 O O . SER A 1 119 ? 20.675 -15.516 -16.227 1.00 81.12 119 SER A O 1
ATOM 922 N N . PRO A 1 120 ? 22.274 -17.020 -16.644 1.00 72.50 120 PRO A N 1
ATOM 923 C CA . PRO A 1 120 ? 23.326 -16.017 -16.844 1.00 72.50 120 PRO A CA 1
ATOM 924 C C . PRO A 1 120 ? 23.133 -15.150 -18.101 1.00 72.50 120 PRO A C 1
ATOM 926 O O . PRO A 1 120 ? 23.920 -14.234 -18.337 1.00 72.50 120 PRO A O 1
ATOM 929 N N . THR A 1 121 ? 22.136 -15.454 -18.937 1.00 74.12 121 THR A N 1
ATOM 930 C CA . THR A 1 121 ? 21.778 -14.666 -20.127 1.00 74.12 121 THR A CA 1
ATOM 931 C C . THR A 1 121 ? 20.551 -13.786 -19.921 1.00 74.12 121 THR A C 1
ATOM 933 O O . THR A 1 121 ? 20.258 -12.965 -20.791 1.00 74.12 121 THR A O 1
ATOM 936 N N . GLU A 1 122 ? 19.817 -13.970 -18.823 1.00 77.69 122 GLU A N 1
ATOM 937 C CA . GLU A 1 122 ? 18.666 -13.133 -18.500 1.00 77.69 122 GLU A CA 1
ATOM 938 C C . GLU A 1 122 ? 19.124 -11.841 -17.832 1.00 77.69 122 GLU A C 1
ATOM 940 O O . GLU A 1 122 ? 20.061 -11.805 -17.034 1.00 77.69 122 GLU A O 1
ATOM 945 N N . TRP A 1 123 ? 18.452 -10.759 -18.202 1.00 79.62 123 TRP A N 1
ATOM 946 C CA . TRP A 1 123 ? 18.690 -9.428 -17.674 1.00 79.62 123 TRP A CA 1
ATOM 947 C C . TRP A 1 123 ? 17.411 -8.947 -17.010 1.00 79.62 123 TRP A C 1
ATOM 949 O O . TRP A 1 123 ? 16.315 -9.343 -17.405 1.00 79.62 123 TRP A O 1
ATOM 959 N N . TYR A 1 124 ? 17.556 -8.069 -16.020 1.00 87.31 124 TYR A N 1
ATOM 960 C CA . TYR A 1 124 ? 16.412 -7.321 -15.515 1.00 87.31 124 TYR A CA 1
ATOM 961 C C . TYR A 1 124 ? 15.737 -6.566 -16.677 1.00 87.31 124 TYR A C 1
ATOM 963 O O . TYR A 1 124 ? 16.428 -6.164 -17.624 1.00 87.31 124 TYR A O 1
ATOM 971 N N . PRO A 1 125 ? 14.412 -6.357 -16.632 1.00 91.94 125 PRO A N 1
ATOM 972 C CA . PRO A 1 125 ? 13.723 -5.592 -17.664 1.00 91.94 125 PRO A CA 1
ATOM 973 C C . PRO A 1 125 ? 14.222 -4.143 -17.695 1.00 91.94 125 PRO A C 1
ATOM 975 O O . PRO A 1 125 ? 14.760 -3.612 -16.715 1.00 91.94 125 PRO A O 1
ATOM 978 N N . THR A 1 126 ? 14.012 -3.463 -18.815 1.00 93.88 126 THR A N 1
ATOM 979 C CA . THR A 1 126 ? 14.082 -2.000 -18.869 1.00 93.88 126 THR A CA 1
ATOM 980 C C . THR A 1 126 ? 12.944 -1.383 -18.066 1.00 93.88 126 THR A C 1
ATOM 982 O O . THR A 1 126 ? 11.904 -2.004 -17.845 1.00 93.88 126 THR A O 1
ATOM 985 N N . TYR A 1 127 ? 13.103 -0.120 -17.661 1.00 94.56 127 TYR A N 1
ATOM 986 C CA . TYR A 1 127 ? 12.025 0.589 -16.967 1.00 94.56 127 TYR A CA 1
ATOM 9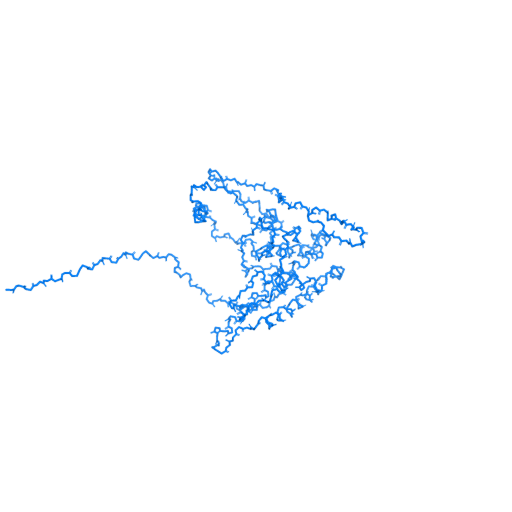87 C C . TYR A 1 127 ? 10.714 0.593 -17.766 1.00 94.56 127 TYR A C 1
ATOM 989 O O . TYR A 1 127 ? 9.651 0.435 -17.184 1.00 94.56 127 TYR A O 1
ATOM 997 N N . ALA A 1 128 ? 10.782 0.744 -19.093 1.00 95.38 128 ALA A N 1
ATOM 998 C CA . ALA A 1 128 ? 9.594 0.775 -19.944 1.00 95.38 128 ALA A CA 1
ATOM 999 C C . ALA A 1 128 ? 8.855 -0.575 -19.965 1.00 95.38 128 ALA A C 1
ATOM 1001 O O . ALA A 1 128 ? 7.627 -0.598 -19.928 1.00 95.38 128 ALA A O 1
ATOM 1002 N N . GLU A 1 129 ? 9.593 -1.687 -19.991 1.00 94.88 129 GLU A N 1
ATOM 1003 C CA . GLU A 1 129 ? 9.023 -3.038 -19.913 1.00 94.88 129 GLU A CA 1
ATOM 1004 C C . GLU A 1 129 ? 8.395 -3.282 -18.538 1.00 94.88 129 GLU A C 1
ATOM 1006 O O . GLU A 1 129 ? 7.215 -3.616 -18.452 1.00 94.88 129 GLU A O 1
ATOM 1011 N N . TRP A 1 130 ? 9.134 -3.000 -17.462 1.00 94.62 130 TRP A N 1
ATOM 1012 C CA . TRP A 1 130 ? 8.633 -3.128 -16.092 1.00 94.62 130 TRP A CA 1
ATOM 1013 C C . TRP A 1 130 ? 7.405 -2.239 -15.827 1.00 94.62 130 TRP A C 1
ATOM 1015 O O . TRP A 1 130 ? 6.448 -2.668 -15.181 1.00 94.62 130 TRP A O 1
ATOM 1025 N N . HIS A 1 131 ? 7.393 -1.012 -16.358 1.00 94.62 131 HIS A N 1
ATOM 1026 C CA . HIS A 1 131 ? 6.257 -0.094 -16.262 1.00 94.62 131 HIS A CA 1
ATOM 1027 C C . HIS A 1 131 ? 5.020 -0.676 -16.951 1.00 94.62 131 HIS A C 1
ATOM 1029 O O . HIS A 1 131 ? 3.945 -0.708 -16.353 1.00 94.62 131 HIS A O 1
ATOM 1035 N N . ALA A 1 132 ? 5.163 -1.169 -18.185 1.00 94.12 132 ALA A N 1
ATOM 1036 C CA . ALA A 1 132 ? 4.062 -1.774 -18.931 1.00 94.12 132 ALA A CA 1
ATOM 1037 C C . ALA A 1 132 ? 3.502 -3.024 -18.228 1.00 94.12 132 ALA A C 1
ATOM 1039 O O . ALA A 1 132 ? 2.287 -3.235 -18.210 1.00 94.12 132 ALA A O 1
ATOM 1040 N N . GLU A 1 133 ? 4.363 -3.832 -17.604 1.00 93.69 133 GLU A N 1
ATOM 1041 C CA . GLU A 1 133 ? 3.940 -4.964 -16.773 1.00 93.69 133 GLU A CA 1
ATOM 1042 C C . GLU A 1 133 ? 3.150 -4.516 -15.541 1.00 93.69 133 GLU A C 1
ATOM 1044 O O . GLU A 1 133 ? 2.092 -5.079 -15.247 1.00 93.69 133 GLU A O 1
ATOM 1049 N N . CYS A 1 134 ? 3.615 -3.471 -14.850 1.00 93.44 134 CYS A N 1
ATOM 1050 C CA . CYS A 1 134 ? 2.896 -2.888 -13.721 1.00 93.44 134 CYS A CA 1
ATOM 1051 C C . CYS A 1 134 ? 1.517 -2.363 -14.142 1.00 93.44 134 CYS A C 1
ATOM 1053 O O . CYS A 1 134 ? 0.529 -2.656 -13.471 1.00 93.44 134 CYS A O 1
ATOM 1055 N N . GLU A 1 135 ? 1.414 -1.634 -15.255 1.00 93.88 135 GLU A N 1
ATOM 1056 C CA . GLU A 1 135 ? 0.133 -1.133 -15.773 1.00 93.88 135 GLU A CA 1
ATOM 1057 C C . GLU A 1 135 ? -0.836 -2.264 -16.131 1.00 93.88 135 GLU A C 1
ATOM 1059 O O . GLU A 1 135 ? -2.016 -2.211 -15.771 1.00 93.88 135 GLU A O 1
ATOM 1064 N N . ALA A 1 136 ? -0.349 -3.306 -16.810 1.00 92.25 136 ALA A N 1
ATOM 1065 C CA . ALA A 1 136 ? -1.159 -4.471 -17.154 1.00 92.25 136 ALA A CA 1
ATOM 1066 C C . ALA A 1 136 ? -1.689 -5.176 -15.897 1.00 92.25 136 ALA A C 1
ATOM 1068 O O . ALA A 1 136 ? -2.855 -5.582 -15.842 1.00 92.25 136 ALA A O 1
ATOM 1069 N N . GLU A 1 137 ? -0.856 -5.284 -14.864 1.00 91.94 137 GLU A N 1
ATOM 1070 C CA . GLU A 1 137 ? -1.238 -5.906 -13.603 1.00 91.94 137 GLU A CA 1
ATOM 1071 C C . GLU A 1 137 ? -2.221 -5.035 -12.808 1.00 91.94 137 GLU A C 1
ATOM 1073 O O . GLU A 1 137 ? -3.215 -5.556 -12.302 1.00 91.94 137 GLU A O 1
ATOM 1078 N N . ILE A 1 138 ? -2.041 -3.710 -12.766 1.00 93.69 138 ILE A N 1
ATOM 1079 C CA . ILE A 1 138 ? -3.009 -2.792 -12.141 1.00 93.69 138 ILE A CA 1
ATOM 1080 C C . ILE A 1 138 ? -4.366 -2.870 -12.849 1.00 93.69 138 ILE A C 1
ATOM 1082 O O . ILE A 1 138 ? -5.399 -2.965 -12.179 1.00 93.69 138 ILE A O 1
ATOM 1086 N N . ALA A 1 139 ? -4.392 -2.913 -14.183 1.00 92.75 139 ALA A N 1
ATOM 1087 C CA . ALA A 1 139 ? -5.630 -3.090 -14.942 1.00 92.75 139 ALA A CA 1
ATOM 1088 C C . ALA A 1 139 ? -6.332 -4.413 -14.584 1.00 92.75 139 ALA A C 1
ATOM 1090 O O . ALA A 1 139 ? -7.542 -4.439 -14.346 1.00 92.75 139 ALA A O 1
ATOM 1091 N N . ARG A 1 140 ? -5.575 -5.512 -14.463 1.00 91.81 140 ARG A N 1
ATOM 1092 C CA . ARG A 1 140 ? -6.097 -6.818 -14.026 1.00 91.81 140 ARG A CA 1
ATOM 1093 C C . ARG A 1 140 ? -6.673 -6.764 -12.606 1.00 91.81 140 ARG A C 1
ATOM 1095 O O . ARG A 1 140 ? -7.714 -7.366 -12.341 1.00 91.81 140 ARG A O 1
ATOM 1102 N N . ILE A 1 141 ? -6.011 -6.060 -11.689 1.00 93.06 141 ILE A N 1
ATOM 1103 C CA . ILE A 1 141 ? -6.455 -5.873 -10.299 1.00 93.06 141 ILE A CA 1
ATOM 1104 C C . ILE A 1 141 ? -7.741 -5.042 -10.242 1.00 93.06 141 ILE A C 1
ATOM 1106 O O . ILE A 1 141 ? -8.662 -5.388 -9.501 1.00 93.06 141 ILE A O 1
ATOM 1110 N N . TYR A 1 142 ? -7.837 -3.983 -11.047 1.00 94.25 142 TYR A N 1
ATOM 1111 C CA . TYR A 1 142 ? -9.047 -3.170 -11.161 1.00 94.25 142 TYR A CA 1
ATOM 1112 C C . TYR A 1 142 ? -10.239 -4.004 -11.653 1.00 94.25 142 TYR A C 1
ATOM 1114 O O . TYR A 1 142 ? -11.328 -3.938 -11.081 1.00 94.25 142 TYR A O 1
ATOM 1122 N N . GLU A 1 143 ? -10.027 -4.855 -12.658 1.00 92.75 143 GLU A N 1
ATOM 1123 C CA . GLU A 1 143 ? -11.050 -5.780 -13.158 1.00 92.75 143 GLU A CA 1
ATOM 1124 C C . GLU A 1 143 ? -11.494 -6.806 -12.112 1.00 92.75 143 GLU A C 1
ATOM 1126 O O . GLU A 1 143 ? -12.688 -7.080 -11.956 1.00 92.75 143 GLU A O 1
ATOM 1131 N N . LEU A 1 144 ? -10.550 -7.328 -11.331 1.00 91.06 144 LEU A N 1
ATOM 1132 C CA . LEU A 1 144 ? -10.864 -8.196 -10.204 1.00 91.06 144 LEU A CA 1
ATOM 1133 C C . LEU A 1 144 ? -11.734 -7.471 -9.169 1.00 91.06 144 LEU A C 1
ATOM 1135 O O . LEU A 1 144 ? -12.755 -8.013 -8.746 1.00 91.06 144 LEU A O 1
ATOM 1139 N N . ALA A 1 145 ? -11.382 -6.243 -8.790 1.00 93.75 145 ALA A N 1
ATOM 1140 C CA . ALA A 1 145 ? -12.181 -5.457 -7.856 1.00 93.75 145 ALA A CA 1
ATOM 1141 C C . ALA A 1 145 ? -13.587 -5.180 -8.397 1.00 93.75 145 ALA A C 1
ATOM 1143 O O . ALA A 1 145 ? -14.565 -5.321 -7.662 1.00 93.75 145 ALA A O 1
ATOM 1144 N N . ARG A 1 146 ? -13.709 -4.898 -9.699 1.00 94.00 146 ARG A N 1
ATOM 1145 C CA . ARG A 1 146 ? -14.995 -4.711 -10.382 1.00 94.00 146 ARG A CA 1
ATOM 1146 C C . ARG A 1 146 ? -15.914 -5.930 -10.287 1.00 94.00 146 ARG A C 1
ATOM 1148 O O . ARG A 1 146 ? -17.128 -5.763 -10.256 1.00 94.00 146 ARG A O 1
ATOM 1155 N N . SER A 1 147 ? -15.352 -7.137 -10.228 1.00 92.12 147 SER A N 1
ATOM 1156 C CA . SER A 1 147 ? -16.125 -8.381 -10.089 1.00 92.12 147 SER A CA 1
ATOM 1157 C C . SER A 1 147 ? -16.642 -8.650 -8.670 1.00 92.12 147 SER A C 1
ATOM 1159 O O . SER A 1 147 ? -17.567 -9.442 -8.500 1.00 92.12 147 SER A O 1
ATOM 1161 N N . VAL A 1 148 ? -16.055 -8.001 -7.658 1.00 92.62 148 VAL A N 1
ATOM 1162 C CA . VAL A 1 148 ? -16.366 -8.220 -6.234 1.00 92.62 148 VAL A CA 1
ATOM 1163 C C . VAL A 1 148 ? -17.197 -7.076 -5.657 1.00 92.62 148 VAL A C 1
ATOM 1165 O O . VAL A 1 148 ? -18.075 -7.296 -4.825 1.00 92.62 148 VAL A O 1
ATOM 1168 N N . LEU A 1 149 ? -16.909 -5.843 -6.070 1.00 94.12 149 LEU A N 1
ATOM 1169 C CA . LEU A 1 149 ? -17.511 -4.645 -5.504 1.00 94.12 149 LEU A CA 1
ATOM 1170 C C . LEU A 1 149 ? -18.893 -4.349 -6.104 1.00 94.12 149 LEU A C 1
ATOM 1172 O O . LEU A 1 149 ? -19.116 -4.582 -7.295 1.00 94.12 149 LEU A O 1
ATOM 1176 N N . PRO A 1 150 ? -19.822 -3.762 -5.323 1.00 93.88 150 PRO A N 1
ATOM 1177 C CA . PRO A 1 150 ? -21.105 -3.320 -5.856 1.00 93.88 150 PRO A CA 1
ATOM 1178 C C . PRO A 1 150 ? -20.925 -2.330 -7.024 1.00 93.88 150 PRO A C 1
ATOM 1180 O O . PRO A 1 150 ? -20.108 -1.409 -6.914 1.00 93.88 150 PRO A O 1
ATOM 1183 N N . PRO A 1 151 ? -21.722 -2.420 -8.109 1.00 93.00 151 PRO A N 1
ATOM 1184 C CA . PRO A 1 151 ? -21.575 -1.535 -9.270 1.00 93.00 151 PRO A CA 1
ATOM 1185 C C . PRO A 1 151 ? -21.640 -0.039 -8.932 1.00 93.00 151 PRO A C 1
ATOM 1187 O O . PRO A 1 151 ? -20.906 0.758 -9.509 1.00 93.00 151 PRO A O 1
ATOM 1190 N N . ALA A 1 152 ? -22.480 0.341 -7.963 1.00 91.50 152 ALA A N 1
ATOM 1191 C CA . ALA A 1 152 ? -22.601 1.725 -7.504 1.00 91.50 152 ALA A CA 1
ATOM 1192 C C . ALA A 1 152 ? -21.319 2.248 -6.831 1.00 91.50 152 ALA A C 1
ATOM 1194 O O . ALA A 1 152 ? -20.983 3.418 -6.984 1.00 91.50 152 ALA A O 1
ATOM 1195 N N . VAL A 1 153 ? -20.583 1.379 -6.130 1.00 91.75 153 VAL A N 1
ATOM 1196 C CA . VAL A 1 153 ? -19.294 1.716 -5.507 1.00 91.75 153 VAL A CA 1
ATOM 1197 C C . VAL A 1 153 ? -18.237 1.899 -6.595 1.00 91.75 153 VAL A C 1
ATOM 1199 O O . VAL A 1 153 ? -17.556 2.922 -6.628 1.00 91.75 153 VAL A O 1
ATOM 1202 N N . MET A 1 154 ? -18.167 0.965 -7.549 1.00 92.31 154 MET A N 1
ATOM 1203 C CA . MET A 1 154 ? -17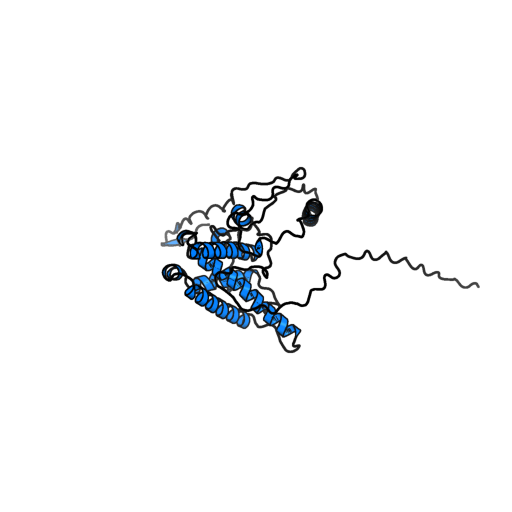.215 1.035 -8.665 1.00 92.31 154 MET A CA 1
ATOM 1204 C C . MET A 1 154 ? -17.438 2.229 -9.592 1.00 92.31 154 MET A C 1
ATOM 1206 O O . MET A 1 154 ? -16.475 2.748 -10.143 1.00 92.31 154 MET A O 1
ATOM 1210 N N . ALA A 1 155 ? -18.675 2.711 -9.740 1.00 89.19 155 ALA A N 1
ATOM 1211 C CA . ALA A 1 155 ? -18.974 3.894 -10.549 1.00 89.19 155 ALA A CA 1
ATOM 1212 C C . ALA A 1 155 ? -18.245 5.165 -10.066 1.00 89.19 155 ALA A C 1
ATOM 1214 O O . ALA A 1 155 ? -18.075 6.104 -10.840 1.00 89.19 155 ALA A O 1
ATOM 1215 N N . SER A 1 156 ? -17.807 5.190 -8.803 1.00 86.62 156 SER A N 1
ATOM 1216 C CA . SER A 1 156 ? -17.066 6.304 -8.203 1.00 86.62 156 SER A CA 1
ATOM 1217 C C . SER A 1 156 ? -15.539 6.179 -8.300 1.00 86.62 156 SER A C 1
ATOM 1219 O O . SER A 1 156 ? -14.831 7.099 -7.899 1.00 86.62 156 SER A O 1
ATOM 1221 N N . THR A 1 157 ? -15.027 5.073 -8.850 1.00 86.31 157 THR A N 1
ATOM 1222 C CA . THR A 1 157 ? -13.593 4.768 -8.940 1.00 86.31 157 THR A CA 1
ATOM 1223 C C . THR A 1 157 ? -13.213 4.514 -10.394 1.00 86.31 157 THR A C 1
ATOM 1225 O O . THR A 1 157 ? -13.649 3.524 -10.980 1.00 86.31 157 THR A O 1
ATOM 1228 N N . THR A 1 158 ? -12.374 5.358 -10.997 1.00 86.94 158 THR A N 1
ATOM 1229 C CA . THR A 1 158 ? -11.923 5.140 -12.382 1.00 86.94 158 THR A CA 1
ATOM 1230 C C . THR A 1 158 ? -10.641 4.308 -12.444 1.00 86.94 158 THR A C 1
ATOM 1232 O O . THR A 1 158 ? -9.850 4.281 -11.501 1.00 86.94 158 THR A O 1
ATOM 1235 N N . VAL A 1 159 ? -10.399 3.649 -13.582 1.00 86.19 159 VAL A N 1
ATOM 1236 C CA . VAL A 1 159 ? -9.124 2.951 -13.835 1.00 86.19 159 VAL A CA 1
ATOM 1237 C C . VAL A 1 159 ? -7.934 3.918 -13.839 1.00 86.19 159 VAL A C 1
ATOM 1239 O O . VAL A 1 159 ? -6.841 3.545 -13.432 1.00 86.19 159 VAL A O 1
ATOM 1242 N N . ALA A 1 160 ? -8.146 5.177 -14.239 1.00 88.00 160 ALA A N 1
ATOM 1243 C CA . ALA A 1 160 ? -7.107 6.200 -14.225 1.00 88.00 160 ALA A CA 1
ATOM 1244 C C . ALA A 1 160 ? -6.696 6.572 -12.791 1.00 88.00 160 ALA A C 1
ATOM 1246 O O . ALA A 1 160 ? -5.503 6.678 -12.512 1.00 88.00 160 ALA A O 1
ATOM 1247 N N . ASP A 1 161 ? -7.662 6.698 -11.874 1.00 86.00 161 ASP A N 1
ATOM 1248 C CA . ASP A 1 161 ? -7.385 6.960 -10.455 1.00 86.00 161 ASP A CA 1
ATOM 1249 C C . ASP A 1 161 ? -6.648 5.783 -9.804 1.00 86.00 161 ASP A C 1
ATOM 1251 O O . ASP A 1 161 ? -5.694 5.984 -9.048 1.00 86.00 161 ASP A O 1
ATOM 1255 N N . ALA A 1 162 ? -7.064 4.553 -10.128 1.00 87.94 162 ALA A N 1
ATOM 1256 C CA . ALA A 1 162 ? -6.395 3.338 -9.676 1.00 87.94 162 ALA A CA 1
ATOM 1257 C C . ALA A 1 162 ? -4.952 3.265 -10.195 1.00 87.94 162 ALA A C 1
ATOM 1259 O O . ALA A 1 162 ? -4.034 3.087 -9.399 1.00 87.94 162 ALA A O 1
ATOM 1260 N N . ASN A 1 163 ? -4.738 3.481 -11.498 1.00 89.50 163 ASN A N 1
ATOM 1261 C CA . ASN A 1 163 ? -3.405 3.517 -12.103 1.00 89.50 163 ASN A CA 1
ATOM 1262 C C . ASN A 1 163 ? -2.514 4.559 -11.437 1.00 89.50 163 ASN A C 1
ATOM 1264 O O . ASN A 1 163 ? -1.412 4.226 -11.013 1.00 89.50 163 ASN A O 1
ATOM 1268 N N . HIS A 1 164 ? -2.999 5.792 -11.285 1.00 88.25 164 HIS A N 1
ATOM 1269 C CA . HIS A 1 164 ? -2.213 6.861 -10.681 1.00 88.25 164 HIS A CA 1
ATOM 1270 C C . HIS A 1 164 ? -1.736 6.494 -9.269 1.00 88.25 164 HIS A C 1
ATOM 1272 O O . HIS A 1 164 ? -0.553 6.637 -8.959 1.00 88.25 164 HIS A O 1
ATOM 1278 N N . LEU A 1 165 ? -2.636 5.988 -8.420 1.00 90.88 165 LEU A N 1
ATOM 1279 C CA . LEU A 1 165 ? -2.310 5.720 -7.022 1.00 90.88 165 LEU A CA 1
ATOM 1280 C C . LEU A 1 165 ? -1.498 4.434 -6.837 1.00 90.88 165 LEU A C 1
ATOM 1282 O O . LEU A 1 165 ? -0.518 4.433 -6.092 1.00 90.88 165 LEU A O 1
ATOM 1286 N N . CYS A 1 166 ? -1.878 3.350 -7.519 1.00 94.12 166 CYS A N 1
ATOM 1287 C CA . CYS A 1 166 ? -1.143 2.088 -7.479 1.00 94.12 166 CYS A CA 1
ATOM 1288 C C . CYS A 1 166 ? 0.275 2.270 -8.009 1.00 94.12 166 CYS A C 1
ATOM 1290 O O . CYS A 1 166 ? 1.220 1.814 -7.369 1.00 94.12 166 CYS A O 1
ATOM 1292 N N . PHE A 1 167 ? 0.440 2.972 -9.130 1.00 93.00 167 PHE A N 1
ATOM 1293 C CA . PHE A 1 167 ? 1.758 3.166 -9.715 1.00 93.00 167 PHE A CA 1
ATOM 1294 C C . PHE A 1 167 ? 2.649 4.057 -8.847 1.00 93.00 167 PHE A C 1
ATOM 1296 O O . PHE A 1 167 ? 3.800 3.706 -8.595 1.00 93.00 167 PHE A O 1
ATOM 1303 N N . ALA A 1 168 ? 2.110 5.146 -8.289 1.00 91.81 168 ALA A N 1
ATOM 1304 C CA . ALA A 1 168 ? 2.862 5.975 -7.351 1.00 91.81 168 ALA A CA 1
ATOM 1305 C C . ALA A 1 168 ? 3.319 5.183 -6.111 1.00 91.81 168 ALA A C 1
ATOM 1307 O O . ALA A 1 168 ? 4.465 5.311 -5.685 1.00 91.81 168 ALA A O 1
ATOM 1308 N N . ALA A 1 169 ? 2.463 4.310 -5.571 1.00 92.69 169 ALA A N 1
ATOM 1309 C CA . ALA A 1 169 ? 2.814 3.459 -4.437 1.00 92.69 169 ALA A CA 1
ATOM 1310 C C . ALA A 1 169 ? 3.889 2.414 -4.774 1.00 92.69 169 ALA A C 1
ATOM 1312 O O . ALA A 1 169 ? 4.778 2.157 -3.960 1.00 92.69 169 ALA A O 1
ATOM 1313 N N . ILE A 1 170 ? 3.833 1.829 -5.974 1.00 92.94 170 ILE A N 1
ATOM 1314 C CA . ILE A 1 170 ? 4.872 0.926 -6.480 1.00 92.94 170 ILE A CA 1
ATOM 1315 C C . ILE A 1 170 ? 6.203 1.684 -6.607 1.00 92.94 170 ILE A C 1
ATOM 1317 O O . ILE A 1 170 ? 7.225 1.185 -6.132 1.00 92.94 170 ILE A O 1
ATOM 1321 N N . LEU A 1 171 ? 6.190 2.894 -7.176 1.00 92.38 171 LEU A N 1
ATOM 1322 C CA . LEU A 1 171 ? 7.388 3.715 -7.369 1.00 92.38 171 LEU A CA 1
ATOM 1323 C C . LEU A 1 171 ? 8.049 4.170 -6.064 1.00 92.38 171 LEU A C 1
ATOM 1325 O O . LEU A 1 171 ? 9.270 4.308 -6.031 1.00 92.38 171 LEU A O 1
ATOM 1329 N N . CYS A 1 172 ? 7.293 4.357 -4.978 1.00 89.06 172 CYS A N 1
ATOM 1330 C CA . CYS A 1 172 ? 7.860 4.693 -3.665 1.00 89.06 172 CYS A CA 1
ATOM 1331 C C . CYS A 1 172 ? 8.842 3.639 -3.122 1.00 89.06 172 CYS A C 1
ATOM 1333 O O . CYS A 1 172 ? 9.632 3.958 -2.238 1.00 89.06 172 CYS A O 1
ATOM 1335 N N . ASP A 1 173 ? 8.782 2.399 -3.614 1.00 86.19 173 ASP A N 1
ATOM 1336 C CA . ASP A 1 173 ? 9.676 1.298 -3.229 1.00 86.19 173 ASP A CA 1
ATOM 1337 C C . ASP A 1 173 ? 10.548 0.817 -4.401 1.00 86.19 173 ASP A C 1
ATOM 1339 O O . ASP A 1 173 ? 11.133 -0.264 -4.332 1.00 86.19 173 ASP A O 1
ATOM 1343 N N . PHE A 1 174 ? 10.594 1.571 -5.503 1.00 90.81 174 PHE A N 1
ATOM 1344 C CA . PHE A 1 174 ? 11.339 1.180 -6.695 1.00 90.81 174 PHE A CA 1
ATOM 1345 C C . PHE A 1 174 ? 12.843 1.108 -6.410 1.00 90.81 174 PHE A C 1
ATOM 1347 O O . PHE A 1 174 ? 13.431 2.029 -5.836 1.00 90.81 174 PHE A O 1
ATOM 1354 N N . MET A 1 175 ? 13.488 0.033 -6.858 1.00 89.00 175 MET A N 1
ATOM 1355 C CA . MET A 1 175 ? 14.885 -0.256 -6.572 1.00 89.00 175 MET A CA 1
ATOM 1356 C C . MET A 1 175 ? 15.619 -0.776 -7.808 1.00 89.00 175 MET A C 1
ATOM 1358 O O . MET A 1 175 ? 15.332 -1.853 -8.327 1.00 89.00 175 MET A O 1
ATOM 1362 N N . VAL A 1 176 ? 16.646 -0.040 -8.236 1.00 86.75 176 VAL A N 1
ATOM 1363 C CA . VAL A 1 176 ? 17.614 -0.517 -9.236 1.00 86.75 176 VAL A CA 1
ATOM 1364 C C . VAL A 1 176 ? 18.636 -1.436 -8.550 1.00 86.75 176 VAL A C 1
ATOM 1366 O O . VAL A 1 176 ? 19.145 -1.064 -7.489 1.00 86.75 176 VAL A O 1
ATOM 1369 N N . PRO A 1 177 ? 18.999 -2.595 -9.132 1.00 82.94 177 PRO A N 1
ATOM 1370 C CA . PRO A 1 177 ? 18.507 -3.156 -10.395 1.00 82.94 177 PRO A CA 1
ATOM 1371 C C . PRO A 1 177 ? 17.318 -4.119 -10.240 1.00 82.94 177 PRO A C 1
ATOM 1373 O O . PRO A 1 177 ? 16.896 -4.703 -11.228 1.00 82.94 177 PRO A O 1
ATOM 1376 N N . TYR A 1 178 ? 16.810 -4.332 -9.024 1.00 85.94 178 TYR A N 1
ATOM 1377 C CA . TYR A 1 178 ? 15.851 -5.403 -8.731 1.00 85.94 178 TYR A CA 1
ATOM 1378 C C . TYR A 1 178 ? 14.527 -5.289 -9.494 1.00 85.94 178 TYR A C 1
ATOM 1380 O O . TYR A 1 178 ? 13.968 -6.310 -9.884 1.00 85.94 178 TYR A O 1
ATOM 1388 N N . ASP A 1 179 ? 14.026 -4.071 -9.700 1.00 89.94 179 ASP A N 1
ATOM 1389 C CA . ASP A 1 179 ? 12.808 -3.839 -10.483 1.00 89.94 179 ASP A CA 1
ATOM 1390 C C . ASP A 1 179 ? 13.103 -3.700 -11.976 1.00 89.94 179 ASP A C 1
ATOM 1392 O O . ASP A 1 179 ? 12.420 -4.304 -12.799 1.00 89.94 179 ASP A O 1
ATOM 1396 N N . ALA A 1 180 ? 14.132 -2.923 -12.319 1.00 92.44 180 ALA A N 1
ATOM 1397 C CA . ALA A 1 180 ? 14.573 -2.703 -13.690 1.00 92.44 180 ALA A CA 1
ATOM 1398 C C . ALA A 1 180 ? 16.052 -2.289 -13.748 1.00 92.44 180 ALA A C 1
ATOM 1400 O O . ALA A 1 180 ? 16.610 -1.766 -12.778 1.00 92.44 180 ALA A O 1
ATOM 1401 N N . VAL A 1 181 ? 16.680 -2.445 -14.920 1.00 91.75 181 VAL A N 1
ATOM 1402 C CA . VAL A 1 181 ? 18.093 -2.068 -15.152 1.00 91.75 181 VAL A CA 1
ATOM 1403 C C . VAL A 1 181 ? 18.354 -0.566 -15.048 1.00 91.75 181 VAL A C 1
ATOM 1405 O O . VAL A 1 181 ? 19.484 -0.153 -14.791 1.00 91.75 181 VAL A O 1
ATOM 1408 N N . ASN A 1 182 ? 17.334 0.262 -15.266 1.00 91.94 182 ASN A N 1
ATOM 1409 C CA . ASN A 1 182 ? 17.430 1.715 -15.243 1.00 91.94 182 ASN A CA 1
ATOM 1410 C C . ASN A 1 182 ? 16.305 2.325 -14.404 1.00 91.94 182 ASN A C 1
ATOM 1412 O O . ASN A 1 182 ? 15.243 1.733 -14.243 1.00 91.94 182 ASN A O 1
ATOM 1416 N N . GLY A 1 183 ? 16.551 3.524 -13.875 1.00 90.38 183 GLY A N 1
ATOM 1417 C CA . GLY A 1 183 ? 15.574 4.236 -13.056 1.00 90.38 183 GLY A CA 1
ATOM 1418 C C . GLY A 1 183 ? 14.406 4.831 -13.855 1.00 90.38 183 GLY A C 1
ATOM 1419 O O . GLY A 1 183 ? 14.529 4.995 -15.077 1.00 90.38 183 GLY A O 1
ATOM 1420 N N . PRO A 1 184 ? 13.307 5.195 -13.164 1.00 92.00 184 PRO A N 1
ATOM 1421 C CA . PRO A 1 184 ? 12.200 5.950 -13.741 1.00 92.00 184 PRO A CA 1
ATOM 1422 C C . PRO A 1 184 ? 12.667 7.303 -14.295 1.00 92.00 184 PRO A C 1
ATOM 1424 O O . PRO A 1 184 ? 13.577 7.926 -13.731 1.00 92.00 184 PRO A O 1
ATOM 1427 N N . PRO A 1 185 ? 12.035 7.814 -15.364 1.00 90.50 185 PRO A N 1
ATOM 1428 C CA . PRO A 1 185 ? 12.234 9.187 -15.784 1.00 90.50 185 PRO A CA 1
ATOM 1429 C C . PRO A 1 185 ? 11.657 10.150 -14.726 1.00 90.50 185 PRO A C 1
ATOM 1431 O O . PRO A 1 185 ? 10.694 9.817 -14.035 1.00 90.50 185 PRO A O 1
ATOM 1434 N N . PRO A 1 186 ? 12.173 11.391 -14.618 1.00 86.75 186 PRO A N 1
ATOM 1435 C CA . PRO A 1 186 ? 11.687 12.354 -13.623 1.00 86.75 186 PRO A CA 1
ATOM 1436 C C . PRO A 1 186 ? 10.193 12.690 -13.721 1.00 86.75 186 PRO A C 1
ATOM 1438 O O . PRO A 1 186 ? 9.613 13.148 -12.743 1.00 86.75 186 PRO A O 1
ATOM 1441 N N . ALA A 1 187 ? 9.586 12.498 -14.897 1.00 85.25 187 ALA A N 1
ATOM 1442 C CA . ALA A 1 187 ? 8.166 12.745 -15.125 1.00 85.25 187 ALA A CA 1
ATOM 1443 C C . ALA A 1 187 ? 7.258 11.817 -14.303 1.00 85.25 187 ALA A C 1
ATOM 1445 O O . ALA A 1 187 ? 6.177 12.253 -13.919 1.00 85.25 187 ALA A O 1
ATOM 1446 N N . ASP A 1 188 ? 7.728 10.607 -13.985 1.00 84.88 188 ASP A N 1
ATOM 1447 C CA . ASP A 1 188 ? 6.940 9.577 -13.297 1.00 84.88 188 ASP A CA 1
ATOM 1448 C C . ASP A 1 188 ? 7.116 9.651 -11.768 1.00 84.88 188 ASP A C 1
ATOM 1450 O O . ASP A 1 188 ? 6.371 9.046 -10.997 1.00 84.88 188 ASP A O 1
ATOM 1454 N N . LEU A 1 189 ? 8.088 10.441 -11.300 1.00 82.56 189 LEU A N 1
ATOM 1455 C CA . LEU A 1 189 ? 8.356 10.667 -9.883 1.00 82.56 189 LEU A CA 1
ATOM 1456 C C . LEU A 1 189 ? 7.383 11.707 -9.313 1.00 82.56 189 LEU A C 1
ATOM 1458 O O . LEU A 1 189 ? 7.663 12.908 -9.261 1.00 82.56 189 LEU A O 1
ATOM 1462 N N . HIS A 1 190 ? 6.228 11.238 -8.849 1.00 78.94 190 HIS A N 1
ATOM 1463 C CA . HIS A 1 190 ? 5.221 12.075 -8.203 1.00 78.94 190 HIS A CA 1
ATOM 1464 C C . HIS A 1 190 ? 5.291 11.979 -6.678 1.00 78.94 190 HIS A C 1
ATOM 1466 O O . HIS A 1 190 ? 5.085 10.920 -6.091 1.00 78.94 190 HIS A O 1
ATOM 1472 N N . LEU A 1 191 ? 5.519 13.117 -6.019 1.00 82.81 191 LEU A N 1
ATOM 1473 C CA . LEU A 1 191 ? 5.387 13.211 -4.567 1.00 82.81 191 LEU A CA 1
ATOM 1474 C C . LEU A 1 191 ? 3.911 13.351 -4.194 1.00 82.81 191 LEU A C 1
ATOM 1476 O O . LEU A 1 191 ? 3.272 14.351 -4.529 1.00 82.81 191 LEU A O 1
ATOM 1480 N N . ILE A 1 192 ? 3.387 12.370 -3.464 1.00 87.31 192 ILE A N 1
ATOM 1481 C CA . ILE A 1 192 ? 2.019 12.404 -2.948 1.00 87.31 192 ILE A CA 1
ATOM 1482 C C . ILE A 1 192 ? 2.048 12.997 -1.536 1.00 87.31 192 ILE A C 1
ATOM 1484 O O . ILE A 1 192 ? 2.752 12.473 -0.676 1.00 87.31 192 ILE A O 1
ATOM 1488 N N . PRO A 1 193 ? 1.314 14.087 -1.254 1.00 87.69 193 PRO A N 1
ATOM 1489 C CA . PRO A 1 193 ? 1.214 14.622 0.100 1.00 87.69 193 PRO A CA 1
ATOM 1490 C C . PRO A 1 193 ? 0.591 13.602 1.059 1.00 87.69 193 PRO A C 1
ATOM 1492 O O . PRO A 1 193 ? -0.415 12.986 0.720 1.00 87.69 193 PRO A O 1
ATOM 1495 N N . ALA A 1 194 ? 1.106 13.484 2.284 1.00 85.44 194 ALA A N 1
ATOM 1496 C CA . ALA A 1 194 ? 0.573 12.549 3.285 1.00 85.44 194 ALA A CA 1
ATOM 1497 C C . ALA A 1 194 ? -0.924 12.776 3.573 1.00 85.44 194 ALA A C 1
ATOM 1499 O O . ALA A 1 194 ? -1.685 11.826 3.741 1.00 85.44 194 ALA A O 1
ATOM 1500 N N . VAL A 1 195 ? -1.377 14.036 3.524 1.00 82.75 195 VAL A N 1
ATOM 1501 C CA . VAL A 1 195 ? -2.796 14.412 3.678 1.00 82.75 195 VAL A CA 1
ATOM 1502 C C . VAL A 1 195 ? -3.720 13.756 2.646 1.00 82.75 195 VAL A C 1
ATOM 1504 O O . VAL A 1 195 ? -4.920 13.650 2.889 1.00 82.75 195 VAL A O 1
ATOM 1507 N N . TYR A 1 196 ? -3.179 13.297 1.513 1.00 86.50 196 TYR A N 1
ATOM 1508 C CA . TYR A 1 196 ? -3.941 12.595 0.487 1.00 86.50 196 TYR A CA 1
ATOM 1509 C C . TYR A 1 196 ? -4.500 11.261 0.992 1.00 86.50 196 TYR A C 1
ATOM 1511 O O . TYR A 1 196 ? -5.554 10.868 0.518 1.00 86.50 196 TYR A O 1
ATOM 1519 N N . LEU A 1 197 ? -3.861 10.618 1.982 1.00 88.88 197 LEU A N 1
ATOM 1520 C CA . LEU A 1 197 ? -4.317 9.355 2.585 1.00 88.88 197 LEU A CA 1
ATOM 1521 C C . LEU A 1 197 ? -5.562 9.516 3.483 1.00 88.88 197 LEU A C 1
ATOM 1523 O O . LEU A 1 197 ? -6.184 8.524 3.865 1.00 88.88 197 LEU A O 1
ATOM 1527 N N . GLN A 1 198 ? -5.949 10.756 3.816 1.00 89.00 198 GLN A N 1
ATOM 1528 C CA . GLN A 1 198 ? -7.161 11.092 4.577 1.00 89.00 198 GLN A CA 1
ATOM 1529 C C . GLN A 1 198 ? -7.296 10.262 5.872 1.00 89.00 198 GLN A C 1
ATOM 1531 O O . GLN A 1 198 ? -6.358 10.171 6.659 1.00 89.00 198 GLN A O 1
ATOM 1536 N N . GLN A 1 199 ? -8.461 9.652 6.101 1.00 89.06 199 GLN A N 1
ATOM 1537 C CA . GLN A 1 199 ? -8.767 8.817 7.268 1.00 89.06 199 GLN A CA 1
ATOM 1538 C C . GLN A 1 199 ? -7.988 7.490 7.324 1.00 89.06 199 GLN A C 1
ATOM 1540 O O . GLN A 1 199 ? -8.032 6.809 8.343 1.00 89.06 199 GLN A O 1
ATOM 1545 N N . TYR A 1 200 ? -7.301 7.113 6.240 1.00 92.06 200 TYR A N 1
ATOM 1546 C CA . TYR A 1 200 ? -6.462 5.913 6.172 1.00 92.06 200 TYR A CA 1
ATOM 1547 C C . TYR A 1 200 ? -4.996 6.201 6.483 1.00 92.06 200 TYR A C 1
ATOM 1549 O O . TYR A 1 200 ? -4.198 5.269 6.572 1.00 92.06 200 TYR A O 1
ATOM 1557 N N . LEU A 1 201 ? -4.624 7.473 6.658 1.00 88.88 201 LEU A N 1
ATOM 1558 C CA . LEU A 1 201 ? -3.307 7.836 7.163 1.00 88.88 201 LEU A CA 1
ATOM 1559 C C . LEU A 1 201 ? -3.070 7.084 8.486 1.00 88.88 201 LEU A C 1
ATOM 1561 O O . LEU A 1 201 ? -3.957 7.113 9.344 1.00 88.88 201 LEU A O 1
ATOM 1565 N N . PRO A 1 202 ? -1.922 6.406 8.679 1.00 82.25 202 PRO A N 1
ATOM 1566 C CA . PRO A 1 202 ? -1.668 5.623 9.878 1.00 82.25 202 PRO A CA 1
ATOM 1567 C C . PRO A 1 202 ? -1.465 6.545 11.072 1.00 82.25 202 PRO A C 1
ATOM 1569 O O . PRO A 1 202 ? -0.351 6.868 11.455 1.00 82.25 202 PRO A O 1
ATOM 1572 N N . THR A 1 203 ? -2.558 6.990 11.672 1.00 78.62 203 THR A N 1
ATOM 1573 C CA . THR A 1 203 ? -2.535 7.612 12.987 1.00 78.62 203 THR A CA 1
ATOM 1574 C C . THR A 1 203 ? -2.305 6.541 14.048 1.00 78.62 203 THR A C 1
ATOM 1576 O O . THR A 1 203 ? -2.443 5.343 13.795 1.00 78.62 203 THR A O 1
ATOM 1579 N N . SER A 1 204 ? -1.997 6.964 15.269 1.00 72.62 204 SER A N 1
ATOM 1580 C CA . SER A 1 204 ? -1.928 6.072 16.429 1.00 72.62 204 SER A CA 1
ATOM 1581 C C . SER A 1 204 ? -3.160 5.174 16.566 1.00 72.62 204 SER A C 1
ATOM 1583 O O . SER A 1 204 ? -3.015 3.982 16.821 1.00 72.62 204 SER A O 1
ATOM 1585 N N . ASP A 1 205 ? -4.356 5.727 16.352 1.00 73.50 205 ASP A N 1
ATOM 1586 C CA . ASP A 1 205 ? -5.620 4.999 16.473 1.00 73.50 205 ASP A CA 1
ATOM 1587 C C . ASP A 1 205 ? -5.770 3.948 15.374 1.00 73.50 205 ASP A C 1
ATOM 1589 O O . ASP A 1 205 ? -6.169 2.817 15.647 1.00 73.50 205 ASP A O 1
ATOM 1593 N N . VAL A 1 206 ? -5.397 4.287 14.137 1.00 78.62 206 VAL A N 1
ATOM 1594 C CA . VAL A 1 206 ? -5.408 3.344 13.008 1.00 78.62 206 VAL A CA 1
ATOM 1595 C C . VAL A 1 206 ? -4.405 2.213 13.247 1.00 78.62 206 VAL A C 1
ATOM 1597 O O . VAL A 1 206 ? -4.735 1.040 13.082 1.00 78.62 206 VAL A O 1
ATOM 1600 N N . VAL A 1 207 ? -3.197 2.541 13.706 1.00 79.25 207 VAL A N 1
ATOM 1601 C CA . VAL A 1 207 ? -2.151 1.562 14.041 1.00 79.25 207 VAL A CA 1
ATOM 1602 C C . VAL A 1 207 ? -2.606 0.646 15.191 1.00 79.25 207 VAL A C 1
ATOM 1604 O O . VAL A 1 207 ? -2.442 -0.574 15.109 1.00 79.25 207 VAL A O 1
ATOM 1607 N N . ALA A 1 208 ? -3.277 1.198 16.207 1.00 76.06 208 ALA A N 1
ATOM 1608 C CA . ALA A 1 208 ? -3.853 0.443 17.322 1.00 76.06 208 ALA A CA 1
ATOM 1609 C C . ALA A 1 208 ? -4.987 -0.494 16.891 1.00 76.06 208 ALA A C 1
ATOM 1611 O O . ALA A 1 208 ? -5.025 -1.648 17.324 1.00 76.06 208 ALA A O 1
ATOM 1612 N N . GLN A 1 209 ? -5.873 -0.054 15.995 1.00 76.81 209 GLN A N 1
ATOM 1613 C CA . GLN A 1 209 ? -6.922 -0.905 15.417 1.00 76.81 209 GLN A CA 1
ATOM 1614 C C . GLN A 1 209 ? -6.344 -2.102 14.650 1.00 76.81 209 GLN A C 1
ATOM 1616 O O . GLN A 1 209 ? -6.957 -3.168 14.612 1.00 76.81 209 GLN A O 1
ATOM 1621 N N . LEU A 1 210 ? -5.143 -1.955 14.087 1.00 78.44 210 LEU A N 1
ATOM 1622 C CA . LEU A 1 210 ? -4.398 -3.032 13.430 1.00 78.44 210 LEU A CA 1
ATOM 1623 C C . LEU A 1 210 ? -3.611 -3.919 14.414 1.00 78.44 210 LEU A C 1
ATOM 1625 O O . LEU A 1 210 ? -2.873 -4.806 13.983 1.00 78.44 210 LEU A O 1
ATOM 1629 N N . GLY A 1 211 ? -3.785 -3.717 15.723 1.00 74.25 211 GLY A N 1
ATOM 1630 C CA . GLY A 1 211 ? -3.169 -4.509 16.786 1.00 74.25 211 GLY A CA 1
ATOM 1631 C C . GLY A 1 211 ? -1.751 -4.077 17.154 1.00 74.25 211 GLY A C 1
ATOM 1632 O O . GLY A 1 211 ? -1.045 -4.844 17.809 1.00 74.25 211 GLY A O 1
ATOM 1633 N N . VAL A 1 212 ? -1.317 -2.882 16.744 1.00 76.44 212 VAL A N 1
ATOM 1634 C CA . VAL A 1 212 ? 0.036 -2.371 16.997 1.00 76.44 212 VAL A CA 1
ATOM 1635 C C . VAL A 1 212 ? 0.004 -1.221 18.000 1.00 76.44 212 VAL A C 1
ATOM 1637 O O . VAL A 1 212 ? -0.800 -0.304 17.900 1.00 76.44 212 VAL A O 1
ATOM 1640 N N . SER A 1 213 ? 0.906 -1.254 18.978 1.00 68.38 213 SER A N 1
ATOM 1641 C CA . SER A 1 213 ? 1.082 -0.165 19.942 1.00 68.38 213 SER A CA 1
ATOM 1642 C C . SER A 1 213 ? 2.240 0.736 19.526 1.00 68.38 213 SER A C 1
ATOM 1644 O O . SER A 1 213 ? 3.267 0.247 19.061 1.00 68.38 213 SER A O 1
ATOM 1646 N N . VAL A 1 214 ? 2.111 2.038 19.779 1.00 65.81 214 VAL A N 1
ATOM 1647 C CA . VAL A 1 214 ? 3.214 2.999 19.659 1.00 65.81 214 VAL A CA 1
ATOM 1648 C C . VAL A 1 214 ? 3.714 3.349 21.056 1.00 65.81 214 VAL A C 1
ATOM 1650 O O . VAL A 1 214 ? 2.923 3.660 21.947 1.00 65.81 214 VAL A O 1
ATOM 1653 N N . ILE A 1 215 ? 5.029 3.294 21.251 1.00 60.91 215 ILE A N 1
ATOM 1654 C CA . ILE A 1 215 ? 5.687 3.725 22.484 1.00 60.91 215 ILE A CA 1
ATOM 1655 C C . ILE A 1 215 ? 6.531 4.939 22.135 1.00 60.91 215 ILE A C 1
ATOM 1657 O O . ILE A 1 215 ? 7.412 4.859 21.282 1.00 60.91 215 ILE A O 1
ATOM 1661 N N . GLN A 1 216 ? 6.249 6.062 22.789 1.00 61.81 216 GLN A N 1
ATOM 1662 C CA . GLN A 1 216 ? 7.012 7.288 22.617 1.00 61.81 216 GLN A CA 1
ATOM 1663 C C . GLN A 1 216 ? 7.938 7.483 23.818 1.00 61.81 216 GLN A C 1
ATOM 1665 O O . GLN A 1 216 ? 7.557 7.293 24.975 1.00 61.81 216 GLN A O 1
ATOM 1670 N N . GLY A 1 217 ? 9.170 7.876 23.533 1.00 56.34 217 GLY A N 1
ATOM 1671 C CA . GLY A 1 217 ? 10.153 8.242 24.538 1.00 56.34 217 GLY A CA 1
ATOM 1672 C C . GLY A 1 217 ? 11.010 9.391 24.042 1.00 56.34 217 GLY A C 1
ATOM 1673 O O . GLY A 1 217 ? 11.027 9.710 22.853 1.00 56.34 217 GLY A O 1
ATOM 1674 N N . SER A 1 218 ? 11.730 10.007 24.967 1.00 56.91 218 SER A N 1
ATOM 1675 C CA . SER A 1 218 ? 12.795 10.951 24.652 1.00 56.91 218 SER A CA 1
ATOM 1676 C C . SER A 1 218 ? 14.098 10.399 25.200 1.00 56.91 218 SER A C 1
ATOM 1678 O O . SER A 1 218 ? 14.182 10.092 26.390 1.00 56.91 218 SER A O 1
ATOM 1680 N N . VAL A 1 219 ? 15.120 10.307 24.358 1.00 55.38 219 VAL A N 1
ATOM 1681 C CA . VAL A 1 219 ? 16.479 10.038 24.825 1.00 55.38 219 VAL A CA 1
ATOM 1682 C C . VAL A 1 219 ? 17.161 11.393 25.006 1.00 55.38 219 VAL A C 1
ATOM 1684 O O . VAL A 1 219 ? 17.155 12.184 24.060 1.00 55.38 219 VAL A O 1
ATOM 1687 N N . PRO A 1 220 ? 17.716 11.711 26.190 1.00 55.06 220 PRO A N 1
ATOM 1688 C CA . PRO A 1 220 ? 18.516 12.913 26.352 1.00 55.06 220 PRO A CA 1
ATOM 1689 C C . PRO A 1 220 ? 19.757 12.774 25.471 1.00 55.06 220 PRO A C 1
ATOM 1691 O O . PRO A 1 220 ? 20.696 12.046 25.788 1.00 55.06 220 PRO A O 1
ATOM 1694 N N . LEU A 1 221 ? 19.733 13.450 24.326 1.00 54.59 221 LEU A N 1
ATOM 1695 C CA . LEU A 1 221 ? 20.892 13.572 23.462 1.00 54.59 221 LEU A CA 1
ATOM 1696 C C . LEU A 1 221 ? 21.886 14.468 24.211 1.00 54.59 221 LEU A C 1
ATOM 1698 O O . LEU A 1 221 ? 21.636 15.657 24.393 1.00 54.59 221 LEU A O 1
ATOM 1702 N N . GLY A 1 222 ? 22.991 13.903 24.703 1.00 57.34 222 GLY A N 1
ATOM 1703 C CA . GLY A 1 222 ? 24.142 14.717 25.105 1.00 57.34 222 GLY A CA 1
ATOM 1704 C C . GLY A 1 222 ? 24.713 15.498 23.907 1.00 57.34 222 GLY A C 1
ATOM 1705 O O . GLY A 1 222 ? 24.168 15.457 22.807 1.00 57.34 222 GLY A O 1
ATOM 1706 N N . GLU A 1 223 ? 25.867 16.155 24.068 1.00 49.59 223 GLU A N 1
ATOM 1707 C CA . GLU A 1 223 ? 26.498 16.977 23.007 1.00 49.59 223 GLU A CA 1
ATOM 1708 C C . GLU A 1 223 ? 26.848 16.217 21.706 1.00 49.59 223 GLU A C 1
ATOM 1710 O O . GLU A 1 223 ? 27.178 16.830 20.693 1.00 49.59 223 GLU A O 1
ATOM 1715 N N . LYS A 1 224 ? 26.748 14.884 21.698 1.00 48.66 224 LYS A N 1
ATOM 1716 C CA . LYS A 1 224 ? 26.878 14.036 20.508 1.00 48.66 224 LYS A CA 1
ATOM 1717 C C . LYS A 1 224 ? 25.620 13.193 20.326 1.00 48.66 224 LYS A C 1
ATOM 1719 O O . LYS A 1 224 ? 25.617 11.994 20.595 1.00 48.66 224 LYS A O 1
ATOM 1724 N N . GLY A 1 225 ? 24.539 13.833 19.888 1.00 53.62 225 GLY A N 1
ATOM 1725 C CA . GLY A 1 225 ? 23.369 13.122 19.387 1.00 53.62 225 GLY A CA 1
ATOM 1726 C C . GLY A 1 225 ? 23.754 12.326 18.141 1.00 53.62 225 GLY A C 1
ATOM 1727 O O . GLY A 1 225 ? 24.009 12.910 17.094 1.00 53.62 225 GLY A O 1
ATOM 1728 N N . SER A 1 226 ? 23.843 11.006 18.270 1.00 60.28 226 SER A N 1
ATOM 1729 C CA . SER A 1 226 ? 24.017 10.088 17.143 1.00 60.28 226 SER A CA 1
ATOM 1730 C C . SER A 1 226 ? 22.795 9.181 17.063 1.00 60.28 226 SER A C 1
ATOM 1732 O O . SER A 1 226 ? 22.242 8.791 18.092 1.00 60.28 226 SER A O 1
ATOM 1734 N N . GLU A 1 227 ? 22.362 8.870 15.843 1.00 61.16 227 GLU A N 1
ATOM 1735 C CA . GLU A 1 227 ? 21.334 7.864 15.546 1.00 61.16 227 GLU A CA 1
ATOM 1736 C C . GLU A 1 227 ? 21.616 6.542 16.281 1.00 61.16 227 GLU A C 1
ATOM 1738 O O . GLU A 1 227 ? 20.706 5.940 16.846 1.00 61.16 227 GLU A O 1
ATOM 1743 N N . ASP A 1 228 ? 22.895 6.184 16.416 1.00 64.19 228 ASP A N 1
ATOM 1744 C CA . ASP A 1 228 ? 23.379 5.037 17.187 1.00 64.19 228 ASP A CA 1
ATOM 1745 C C . ASP A 1 228 ? 22.914 5.038 18.651 1.00 64.19 228 ASP A C 1
ATOM 1747 O O . ASP A 1 228 ? 22.565 3.986 19.180 1.00 64.19 228 ASP A O 1
ATOM 1751 N N . ALA A 1 229 ? 22.845 6.198 19.315 1.00 64.69 229 ALA A N 1
ATOM 1752 C CA . ALA A 1 229 ? 22.363 6.286 20.696 1.00 64.69 229 ALA A CA 1
ATOM 1753 C C . ALA A 1 229 ? 20.850 6.023 20.800 1.00 64.69 229 ALA A C 1
ATOM 1755 O O . ALA A 1 229 ? 20.388 5.441 21.783 1.00 64.69 229 ALA A O 1
ATOM 1756 N N . LEU A 1 230 ? 20.076 6.422 19.783 1.00 65.94 230 LEU A N 1
ATOM 1757 C CA . LEU A 1 230 ? 18.647 6.108 19.693 1.00 65.94 230 LEU A CA 1
ATOM 1758 C C . LEU A 1 230 ? 18.436 4.620 19.396 1.00 65.94 230 LEU A C 1
ATOM 1760 O O . LEU A 1 230 ? 17.618 3.980 20.057 1.00 65.94 230 LEU A O 1
ATOM 1764 N N . LEU A 1 231 ? 19.204 4.059 18.457 1.00 68.81 231 LEU A N 1
ATOM 1765 C CA . LEU A 1 231 ? 19.178 2.633 18.124 1.00 68.81 231 LEU A CA 1
ATOM 1766 C C . LEU A 1 231 ? 19.579 1.771 19.325 1.00 68.81 231 LEU A C 1
ATOM 1768 O O . LEU A 1 231 ? 18.918 0.775 19.615 1.00 68.81 231 LEU A O 1
ATOM 1772 N N . GLN A 1 232 ? 20.607 2.178 20.069 1.00 69.88 232 GLN A N 1
ATOM 1773 C CA . GLN A 1 232 ? 21.039 1.493 21.281 1.00 69.88 232 GLN A CA 1
ATOM 1774 C C . GLN A 1 232 ? 19.973 1.563 22.379 1.00 69.88 232 GLN A C 1
ATOM 1776 O O . GLN A 1 232 ? 19.658 0.538 22.978 1.00 69.88 232 GLN A O 1
ATOM 1781 N N . ALA A 1 233 ? 19.363 2.728 22.618 1.00 66.38 233 ALA A N 1
ATOM 1782 C CA . ALA A 1 233 ? 18.276 2.852 23.590 1.00 66.38 233 ALA A CA 1
ATOM 1783 C C . ALA A 1 233 ? 17.059 1.985 23.217 1.00 66.38 233 ALA A C 1
ATOM 1785 O O . ALA A 1 233 ? 16.466 1.352 24.092 1.00 66.38 233 ALA A O 1
ATOM 1786 N N . ALA A 1 234 ? 16.712 1.908 21.927 1.00 68.69 234 ALA A N 1
ATOM 1787 C CA . ALA A 1 234 ? 15.653 1.032 21.430 1.00 68.69 234 ALA A CA 1
ATOM 1788 C C . AL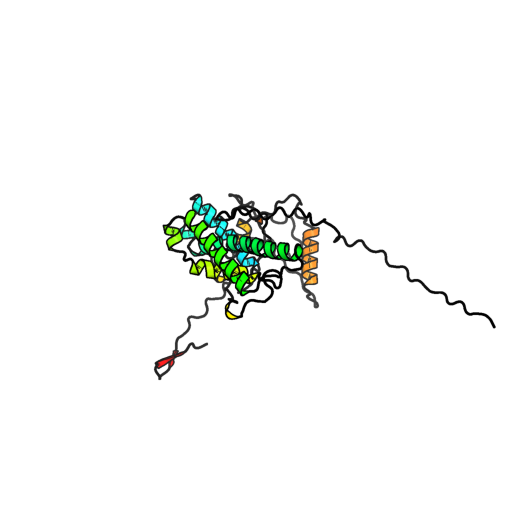A A 1 234 ? 16.003 -0.456 21.607 1.00 68.69 234 ALA A C 1
ATOM 1790 O O . ALA A 1 234 ? 15.169 -1.225 22.082 1.00 68.69 234 ALA A O 1
ATOM 1791 N N . ALA A 1 235 ? 17.241 -0.855 21.301 1.00 70.19 235 ALA A N 1
ATOM 1792 C CA . ALA A 1 235 ? 17.719 -2.223 21.500 1.00 70.19 235 ALA A CA 1
ATOM 1793 C C . ALA A 1 235 ? 17.748 -2.615 22.987 1.00 70.19 235 ALA A C 1
ATOM 1795 O O . ALA A 1 235 ? 17.348 -3.717 23.356 1.00 70.19 235 ALA A O 1
ATOM 1796 N N . GLU A 1 236 ? 18.171 -1.705 23.865 1.00 70.38 236 GLU A N 1
ATOM 1797 C CA . GLU A 1 236 ? 18.133 -1.910 25.314 1.00 70.38 236 GLU A CA 1
ATOM 1798 C C . GLU A 1 236 ? 16.706 -2.004 25.855 1.00 70.38 236 GLU A C 1
ATOM 1800 O O . GLU A 1 236 ? 16.476 -2.701 26.845 1.00 70.38 236 GLU A O 1
ATOM 1805 N N . TRP A 1 237 ? 15.757 -1.295 25.242 1.00 67.94 237 TRP A N 1
ATOM 1806 C CA . TRP A 1 237 ? 14.342 -1.415 25.567 1.00 67.94 237 TRP A CA 1
ATOM 1807 C C . TRP A 1 237 ? 13.809 -2.790 25.144 1.00 67.94 237 TRP A C 1
ATOM 1809 O O . TRP A 1 237 ? 13.278 -3.517 25.982 1.00 67.94 237 TRP A O 1
ATOM 1819 N N . ASP A 1 238 ? 14.034 -3.202 23.896 1.00 69.00 238 ASP A N 1
ATOM 1820 C CA . ASP A 1 238 ? 13.593 -4.510 23.386 1.00 69.00 238 ASP A CA 1
ATOM 1821 C C . ASP A 1 238 ? 14.189 -5.674 24.198 1.00 69.00 238 ASP A C 1
ATOM 1823 O O . ASP A 1 238 ? 13.482 -6.601 24.589 1.00 69.00 238 ASP A O 1
ATOM 1827 N N . ALA A 1 239 ? 15.465 -5.575 24.587 1.00 72.69 239 ALA A N 1
ATOM 1828 C CA . ALA A 1 239 ? 16.125 -6.571 25.432 1.00 72.69 239 ALA A CA 1
ATOM 1829 C C . ALA A 1 239 ? 15.532 -6.672 26.851 1.00 72.69 239 ALA A C 1
ATOM 1831 O O . ALA A 1 239 ? 15.533 -7.752 27.446 1.00 72.69 239 ALA A O 1
ATOM 1832 N N . ARG A 1 240 ? 15.046 -5.561 27.421 1.00 67.25 240 ARG A N 1
ATOM 1833 C CA . ARG A 1 240 ? 14.450 -5.521 28.772 1.00 67.25 240 ARG A CA 1
ATOM 1834 C C . ARG A 1 240 ? 12.993 -5.967 28.787 1.00 67.25 240 ARG A C 1
ATOM 1836 O O . ARG A 1 240 ? 12.546 -6.535 29.784 1.00 67.25 240 ARG A O 1
ATOM 1843 N N . TRP A 1 241 ? 12.265 -5.721 27.704 1.00 65.31 241 TRP A N 1
ATOM 1844 C CA . TRP A 1 241 ? 10.857 -6.083 27.555 1.00 65.31 241 TRP A CA 1
ATOM 1845 C C . TRP A 1 241 ? 10.645 -6.913 26.289 1.00 65.31 241 TRP A C 1
ATOM 1847 O O . TRP A 1 241 ? 9.883 -6.492 25.415 1.00 65.31 241 TRP A O 1
ATOM 1857 N N . PRO A 1 242 ? 11.277 -8.100 26.190 1.00 60.88 242 PRO A N 1
ATOM 1858 C CA . PRO A 1 242 ? 11.202 -8.897 24.981 1.00 60.88 242 PRO A CA 1
ATOM 1859 C C . PRO A 1 242 ? 9.744 -9.228 24.688 1.00 60.88 242 PRO A C 1
ATOM 1861 O O . PRO A 1 242 ? 9.010 -9.751 25.540 1.00 60.88 242 PRO A O 1
ATOM 1864 N N . LEU A 1 243 ? 9.319 -8.931 23.461 1.00 56.47 243 LEU A N 1
ATOM 1865 C CA . LEU A 1 243 ? 8.075 -9.475 22.942 1.00 56.47 243 LEU A CA 1
ATOM 1866 C C . LEU A 1 243 ? 8.138 -10.994 23.096 1.00 56.47 243 LEU A C 1
ATOM 1868 O O . LEU A 1 243 ? 9.145 -11.627 22.772 1.00 56.47 243 LEU A O 1
ATOM 1872 N N . ARG A 1 244 ? 7.069 -11.600 23.622 1.00 54.25 244 ARG A N 1
ATOM 1873 C CA . ARG A 1 244 ? 7.019 -13.059 23.672 1.00 54.25 244 ARG A CA 1
ATOM 1874 C C . ARG A 1 244 ? 7.175 -13.585 22.243 1.00 54.25 244 ARG A C 1
ATOM 1876 O O . ARG A 1 244 ? 6.445 -13.150 21.357 1.00 54.25 244 ARG A O 1
ATOM 1883 N N . ALA A 1 245 ? 8.105 -14.514 22.032 1.00 49.75 245 ALA A N 1
ATOM 1884 C CA . ALA A 1 245 ? 8.401 -15.071 20.711 1.00 49.75 245 ALA A CA 1
ATOM 1885 C C . ALA A 1 245 ? 7.190 -15.769 20.048 1.00 49.75 245 ALA A C 1
ATOM 1887 O O . ALA A 1 245 ? 7.198 -16.001 18.844 1.00 49.75 245 ALA A O 1
ATOM 1888 N N . ASP A 1 246 ? 6.147 -16.089 20.824 1.00 51.47 246 ASP A N 1
ATOM 1889 C CA . ASP A 1 246 ? 4.878 -16.663 20.366 1.00 51.47 246 ASP A CA 1
ATOM 1890 C C . ASP A 1 246 ? 3.843 -15.614 19.914 1.00 51.47 246 ASP A C 1
ATOM 1892 O O . ASP A 1 246 ? 2.774 -15.972 19.413 1.00 51.47 246 ASP A O 1
ATOM 1896 N N . ALA A 1 247 ? 4.126 -14.318 20.077 1.00 56.69 247 ALA A N 1
ATOM 1897 C CA . ALA A 1 247 ? 3.22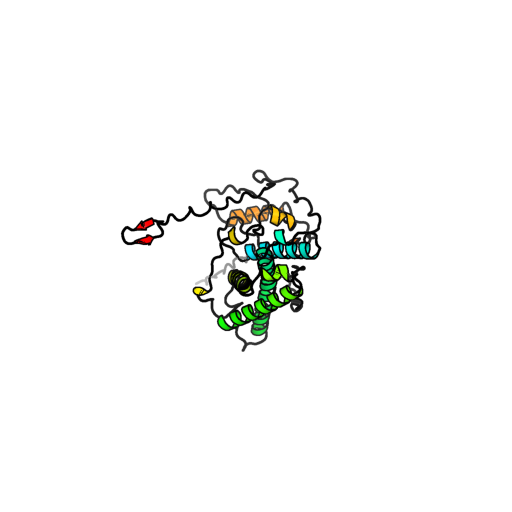6 -13.259 19.653 1.00 56.69 247 ALA A CA 1
ATOM 1898 C C . ALA A 1 247 ? 3.232 -13.162 18.121 1.00 56.69 247 ALA A C 1
ATOM 1900 O O . ALA A 1 247 ? 4.129 -12.576 17.516 1.00 56.69 247 ALA A O 1
ATOM 1901 N N . ALA A 1 248 ? 2.213 -13.745 17.486 1.00 65.56 248 ALA A N 1
ATOM 1902 C CA . ALA A 1 248 ? 1.993 -13.602 16.054 1.00 65.56 248 ALA A CA 1
ATOM 1903 C C . ALA A 1 248 ? 1.956 -12.113 15.671 1.00 65.56 248 ALA A C 1
ATOM 1905 O O . ALA A 1 248 ? 1.265 -11.324 16.316 1.00 65.56 248 ALA A O 1
ATOM 1906 N N . ASN A 1 249 ? 2.689 -11.733 14.618 1.00 74.38 249 ASN A N 1
ATOM 1907 C CA . ASN A 1 249 ? 2.667 -10.364 14.110 1.00 74.38 249 ASN A CA 1
ATOM 1908 C C . ASN A 1 249 ? 1.228 -10.020 13.665 1.00 74.38 249 ASN A C 1
ATOM 1910 O O . ASN A 1 249 ? 0.761 -10.593 12.672 1.00 74.38 249 ASN A O 1
ATOM 1914 N N . PRO A 1 250 ? 0.531 -9.088 14.348 1.00 76.25 250 PRO A N 1
ATOM 1915 C CA . PRO A 1 250 ? -0.870 -8.771 14.066 1.00 76.25 250 PRO A CA 1
ATOM 1916 C C . PRO A 1 250 ? -1.049 -8.164 12.669 1.00 76.25 250 PRO A C 1
ATOM 1918 O O . PRO A 1 250 ? -2.135 -8.206 12.088 1.00 76.25 250 PRO A O 1
ATOM 1921 N N . LEU A 1 251 ? 0.036 -7.671 12.062 1.00 84.12 251 LEU A N 1
ATOM 1922 C CA . LEU A 1 251 ? 0.015 -7.137 10.712 1.00 84.12 251 LEU A CA 1
ATOM 1923 C C . LEU A 1 251 ? -0.122 -8.213 9.628 1.00 84.12 251 LEU A C 1
ATOM 1925 O O . LEU A 1 251 ? -0.455 -7.869 8.497 1.00 84.12 251 LEU A O 1
ATOM 1929 N N . ARG A 1 252 ? 0.045 -9.500 9.950 1.00 84.56 252 ARG A N 1
ATOM 1930 C CA . ARG A 1 252 ? -0.046 -10.601 8.974 1.00 84.56 252 ARG A CA 1
ATOM 1931 C C . ARG A 1 252 ? -1.471 -11.080 8.685 1.00 84.56 252 ARG A C 1
ATOM 1933 O O . ARG A 1 252 ? -1.673 -11.786 7.701 1.00 84.56 252 ARG A O 1
ATOM 1940 N N . SER A 1 253 ? -2.454 -10.689 9.490 1.00 84.69 253 SER A N 1
ATOM 1941 C CA . SER A 1 253 ? -3.851 -11.112 9.347 1.00 84.69 253 SER A CA 1
ATOM 1942 C C . SER A 1 253 ? -4.820 -9.931 9.385 1.00 84.69 253 SER A C 1
ATOM 1944 O O . SER A 1 253 ? -4.427 -8.782 9.625 1.00 84.69 253 SER A O 1
ATOM 1946 N N . MET A 1 254 ? -6.104 -10.229 9.165 1.00 88.00 254 MET A N 1
ATOM 1947 C CA . MET A 1 254 ? -7.191 -9.323 9.532 1.00 88.00 254 MET A CA 1
ATOM 1948 C C . MET A 1 254 ? -7.109 -8.990 11.029 1.00 88.00 254 MET A C 1
ATOM 1950 O O . MET A 1 254 ? -6.782 -9.883 11.823 1.00 88.00 254 MET A O 1
ATOM 1954 N N . PRO A 1 255 ? -7.400 -7.739 11.429 1.00 83.31 255 PRO A N 1
ATOM 1955 C CA . PRO A 1 255 ? -7.512 -7.407 12.837 1.00 83.31 255 PRO A CA 1
ATOM 1956 C C . PRO A 1 255 ? -8.684 -8.182 13.458 1.00 83.31 255 PRO A C 1
ATOM 1958 O O . PRO A 1 255 ? -9.691 -8.428 12.784 1.00 83.31 255 PRO A O 1
ATOM 1961 N N . PRO A 1 256 ? -8.577 -8.590 14.731 1.00 70.94 256 PRO A N 1
ATOM 1962 C CA . PRO A 1 256 ? -9.701 -9.192 15.431 1.00 70.94 256 PRO A CA 1
ATOM 1963 C C . PRO A 1 256 ? -10.832 -8.164 15.577 1.00 70.94 256 PRO A C 1
ATOM 1965 O O . PRO A 1 256 ? -10.576 -6.976 15.755 1.00 70.94 256 PRO A O 1
ATOM 1968 N N . THR A 1 257 ? -12.086 -8.625 15.555 1.00 69.38 257 THR A N 1
ATOM 1969 C CA . THR A 1 257 ? -13.281 -7.766 15.689 1.00 69.38 257 THR A CA 1
ATOM 1970 C C . THR A 1 257 ? -13.244 -6.901 16.952 1.00 69.38 257 THR A C 1
ATOM 1972 O O . THR A 1 257 ? -13.716 -5.770 16.940 1.00 69.38 257 THR A O 1
ATOM 1975 N N . ASN A 1 258 ? -12.631 -7.420 18.019 1.00 63.06 258 ASN A N 1
ATOM 1976 C CA . ASN A 1 258 ? -12.318 -6.681 19.233 1.00 63.06 258 ASN A CA 1
ATOM 1977 C C . ASN A 1 258 ? -10.791 -6.609 19.369 1.00 63.06 258 ASN A C 1
ATOM 1979 O O . ASN A 1 258 ? -10.192 -7.586 19.839 1.00 63.06 258 ASN A O 1
ATOM 1983 N N . PRO A 1 259 ? -10.141 -5.513 18.929 1.00 59.62 259 PRO A N 1
ATOM 1984 C CA . PRO A 1 259 ? -8.708 -5.352 19.115 1.00 59.62 259 PRO A CA 1
ATOM 1985 C C . PRO A 1 259 ? -8.391 -5.437 20.611 1.00 59.62 259 PRO A C 1
ATOM 1987 O O . PRO A 1 259 ? -9.089 -4.818 21.422 1.00 59.62 259 PRO A O 1
ATOM 1990 N N . PRO A 1 260 ? -7.380 -6.232 21.010 1.00 53.22 260 PRO A N 1
ATOM 1991 C CA . PRO A 1 260 ? -6.952 -6.238 22.396 1.00 53.22 260 PRO A CA 1
ATOM 1992 C C . PRO A 1 260 ? -6.561 -4.806 22.785 1.00 53.22 260 PRO A C 1
ATOM 1994 O O . PRO A 1 260 ? -6.021 -4.080 21.944 1.00 53.22 260 PRO A O 1
ATOM 1997 N N . PRO A 1 261 ? -6.814 -4.384 24.038 1.00 51.50 261 PRO A N 1
ATOM 1998 C CA . PRO A 1 261 ? -6.357 -3.082 24.491 1.00 51.50 261 PRO A CA 1
ATOM 1999 C C . PRO A 1 261 ? -4.850 -2.976 24.228 1.00 51.50 261 PRO A C 1
ATOM 2001 O O . PRO A 1 261 ? -4.142 -3.986 24.367 1.00 51.50 261 PRO A O 1
ATOM 2004 N N . PRO A 1 262 ? -4.348 -1.790 23.839 1.00 51.47 262 PRO A N 1
ATOM 2005 C CA . PRO A 1 262 ? -2.931 -1.621 23.583 1.00 51.47 262 PRO A CA 1
ATOM 2006 C C . PRO A 1 262 ? -2.154 -2.138 24.790 1.00 51.47 262 PRO A C 1
ATOM 2008 O O . PRO A 1 262 ? -2.470 -1.795 25.933 1.00 51.47 262 PRO A O 1
ATOM 2011 N N . ARG A 1 263 ? -1.164 -3.003 24.556 1.00 48.19 263 ARG A N 1
ATOM 2012 C CA . ARG A 1 263 ? -0.327 -3.500 25.649 1.00 48.19 263 ARG A CA 1
ATOM 2013 C C . ARG A 1 263 ? 0.428 -2.310 26.235 1.00 48.19 263 ARG A C 1
ATOM 2015 O O . ARG A 1 263 ? 1.391 -1.842 25.636 1.00 48.19 263 ARG A O 1
ATOM 2022 N N . VAL A 1 264 ? -0.034 -1.812 27.377 1.00 47.62 264 VAL A N 1
ATOM 2023 C CA . VAL A 1 264 ? 0.687 -0.824 28.178 1.00 47.62 264 VAL A CA 1
ATOM 2024 C C . VAL A 1 264 ? 1.856 -1.566 28.829 1.00 47.62 264 VAL A C 1
ATOM 2026 O O . VAL A 1 264 ? 1.613 -2.559 29.524 1.00 47.62 264 VAL A O 1
ATOM 2029 N N . PRO A 1 265 ? 3.119 -1.164 28.609 1.00 48.44 265 PRO A N 1
ATOM 2030 C CA . PRO A 1 265 ? 4.236 -1.770 29.320 1.00 48.44 265 PRO A CA 1
ATOM 2031 C C . PRO A 1 265 ? 4.028 -1.589 30.826 1.00 48.44 265 PRO A C 1
ATOM 2033 O O . PRO A 1 265 ? 3.802 -0.475 31.294 1.00 48.44 265 PRO A O 1
ATOM 2036 N N . VAL A 1 266 ? 4.077 -2.693 31.578 1.00 44.72 266 VAL A N 1
ATOM 2037 C CA . VAL A 1 266 ? 3.740 -2.742 33.016 1.00 44.72 266 VAL A CA 1
ATOM 2038 C C . VAL A 1 266 ? 4.631 -1.808 33.848 1.00 44.72 266 VAL A C 1
ATOM 2040 O O . VAL A 1 266 ? 4.202 -1.317 34.887 1.00 44.72 266 VAL A O 1
ATOM 2043 N N . GLN A 1 267 ? 5.838 -1.504 33.363 1.00 48.41 267 GLN A N 1
ATOM 2044 C CA . GLN A 1 267 ? 6.736 -0.482 33.893 1.00 48.41 267 GLN A CA 1
ATOM 2045 C C . GLN A 1 267 ? 7.510 0.142 32.734 1.00 48.41 267 GLN A C 1
ATOM 2047 O O . GLN A 1 267 ? 8.292 -0.537 32.071 1.00 48.41 267 GLN A O 1
ATOM 2052 N N . LEU A 1 268 ? 7.294 1.432 32.493 1.00 50.41 268 LEU A N 1
ATOM 2053 C CA . LEU A 1 268 ? 8.132 2.208 31.590 1.00 50.41 268 LEU A CA 1
ATOM 2054 C C . LEU A 1 268 ? 9.335 2.768 32.363 1.00 50.41 268 LEU A C 1
ATOM 2056 O O . LEU A 1 268 ? 9.170 3.218 33.500 1.00 50.41 268 LEU A O 1
ATOM 2060 N N . PRO A 1 269 ? 10.548 2.742 31.786 1.00 51.50 269 PRO A N 1
ATOM 2061 C CA . PRO A 1 269 ? 11.703 3.390 32.393 1.00 51.50 269 PRO A CA 1
ATOM 2062 C C . PRO A 1 269 ? 11.466 4.904 32.532 1.00 51.50 269 PRO A C 1
ATOM 2064 O O . PRO A 1 269 ? 10.673 5.493 31.796 1.00 51.50 269 PRO A O 1
ATOM 2067 N N . HIS A 1 270 ? 12.149 5.546 33.489 1.00 49.22 270 HIS A N 1
ATOM 2068 C CA . HIS A 1 270 ? 12.037 6.995 33.704 1.00 49.22 270 HIS A CA 1
ATOM 2069 C C . HIS A 1 270 ? 12.287 7.756 32.388 1.00 49.22 270 HIS A C 1
ATOM 2071 O O . HIS A 1 270 ? 13.301 7.529 31.731 1.00 49.22 270 HIS A O 1
ATOM 2077 N N . GLY A 1 271 ? 11.360 8.643 32.007 1.00 49.53 271 GLY A N 1
ATOM 2078 C CA . GLY A 1 271 ? 11.419 9.417 30.755 1.00 49.53 271 GLY A CA 1
ATOM 2079 C C . GLY A 1 271 ? 10.656 8.815 29.567 1.00 49.53 271 GLY A C 1
ATOM 2080 O O . GLY A 1 271 ? 10.607 9.434 28.506 1.00 49.53 271 GLY A O 1
ATOM 2081 N N . TYR A 1 272 ? 10.029 7.647 29.735 1.00 46.50 272 TYR A N 1
ATOM 2082 C CA . TYR A 1 272 ? 9.156 7.037 28.732 1.00 46.50 272 TYR A CA 1
ATOM 2083 C C . TYR A 1 272 ? 7.709 7.091 29.209 1.00 46.50 272 TYR A C 1
ATOM 2085 O O . TYR A 1 272 ? 7.416 6.799 30.370 1.00 46.50 272 TYR A O 1
ATOM 2093 N N . GLN A 1 273 ? 6.793 7.446 28.312 1.00 51.47 273 GLN A N 1
ATOM 2094 C CA . GLN A 1 273 ? 5.371 7.519 28.620 1.00 51.47 273 GLN A CA 1
ATOM 2095 C C . GLN A 1 273 ? 4.589 6.698 27.601 1.00 51.47 273 GLN A C 1
ATOM 2097 O O . GLN A 1 273 ? 4.773 6.822 26.393 1.00 51.47 273 GLN A O 1
ATOM 2102 N N . TYR A 1 274 ? 3.687 5.855 28.102 1.00 46.25 274 TYR A N 1
ATOM 2103 C CA . TYR A 1 274 ? 2.662 5.262 27.266 1.00 46.25 274 TYR A CA 1
ATOM 2104 C C . TYR A 1 274 ? 1.732 6.409 26.920 1.00 46.25 274 TYR A C 1
ATOM 2106 O O . TYR A 1 274 ? 1.113 6.990 27.814 1.00 46.25 274 TYR A O 1
ATOM 2114 N N . VAL A 1 275 ? 1.690 6.780 25.649 1.00 51.31 275 VAL A N 1
ATOM 2115 C CA . VAL A 1 275 ? 0.791 7.829 25.202 1.00 51.31 275 VAL A CA 1
ATOM 2116 C C . VAL A 1 275 ? -0.501 7.134 24.770 1.00 51.31 275 VAL A C 1
ATOM 2118 O O . VAL A 1 275 ? -0.505 6.456 23.744 1.00 51.31 275 VAL A O 1
ATOM 2121 N N . PRO A 1 276 ? -1.604 7.239 25.534 1.00 40.09 276 PRO A N 1
ATOM 2122 C CA . PRO A 1 276 ? -2.927 7.042 24.967 1.00 40.09 276 PRO A CA 1
ATOM 2123 C C . PRO A 1 276 ? -3.168 8.242 24.048 1.00 40.09 276 PRO A C 1
ATOM 2125 O O . PRO A 1 276 ? -3.476 9.339 24.507 1.00 40.09 276 PRO A O 1
ATOM 2128 N N . VAL A 1 277 ? -2.887 8.076 22.760 1.00 38.38 277 VAL A N 1
ATOM 2129 C CA . VAL A 1 277 ? -2.899 9.178 21.794 1.00 38.38 277 VAL A CA 1
ATOM 2130 C C . VAL A 1 277 ? -4.299 9.296 21.188 1.00 38.38 277 VAL A C 1
ATOM 2132 O O . VAL A 1 277 ? -4.677 8.383 20.463 1.00 38.38 277 VAL A O 1
ATOM 2135 N N . PRO A 1 278 ? -5.042 10.407 21.346 1.00 43.84 278 PRO A N 1
ATOM 2136 C CA . PRO A 1 278 ? -5.866 10.881 20.253 1.00 43.84 278 PRO A CA 1
ATOM 2137 C C . PRO A 1 278 ? -4.964 11.577 19.235 1.00 43.84 278 PRO A C 1
ATOM 2139 O O . PRO A 1 278 ? -4.129 12.422 19.574 1.00 43.84 278 PRO A O 1
ATOM 2142 N N . SER A 1 279 ? -5.144 11.208 17.974 1.00 36.72 279 SER A N 1
ATOM 2143 C CA . SER A 1 279 ? -4.448 11.751 16.816 1.00 36.72 279 SER A CA 1
ATOM 2144 C C . SER A 1 279 ? -4.657 13.264 16.666 1.00 36.72 279 SER A C 1
ATOM 2146 O O . SER A 1 279 ? -5.586 13.711 15.999 1.00 36.72 279 SER A O 1
ATOM 2148 N N . GLN A 1 280 ? -3.765 14.072 17.235 1.00 38.00 280 GLN A N 1
ATOM 2149 C CA . GLN A 1 280 ? -3.454 15.384 16.675 1.00 38.00 280 GLN A CA 1
ATOM 2150 C C . GLN A 1 280 ? -2.107 15.291 15.977 1.00 38.00 280 GLN A C 1
ATOM 2152 O O . GLN A 1 280 ? -1.074 15.728 16.474 1.00 38.00 280 GLN A O 1
ATOM 2157 N N . LEU A 1 281 ? -2.141 14.752 14.760 1.00 41.94 281 LEU A N 1
ATOM 2158 C CA . LEU A 1 281 ? -1.317 15.369 13.740 1.00 41.94 281 LEU A CA 1
ATOM 2159 C C . LEU A 1 281 ? -1.776 16.824 13.680 1.00 41.94 281 LEU A C 1
ATOM 2161 O O . LEU A 1 281 ? -2.941 17.099 13.385 1.00 41.94 281 LEU A O 1
ATOM 2165 N N . HIS A 1 282 ? -0.874 17.757 13.968 1.00 38.59 282 HIS A N 1
ATOM 2166 C CA . HIS A 1 282 ? -0.990 19.067 13.359 1.00 38.59 282 HIS A CA 1
ATOM 2167 C C . HIS A 1 282 ? -0.958 18.814 11.854 1.00 38.59 282 HIS A C 1
ATOM 2169 O O . HIS A 1 282 ? 0.110 18.733 11.252 1.00 38.59 282 HIS A O 1
ATOM 2175 N N . ALA A 1 283 ? -2.136 18.625 11.249 1.00 38.88 283 ALA A N 1
ATOM 2176 C CA . ALA A 1 283 ? -2.281 18.839 9.827 1.00 38.88 283 ALA A CA 1
ATOM 2177 C C . ALA A 1 283 ? -1.607 20.193 9.572 1.00 38.88 283 ALA A C 1
ATOM 2179 O O . ALA A 1 283 ? -1.934 21.157 10.282 1.00 38.88 283 ALA A O 1
ATOM 2180 N N . PRO A 1 284 ? -0.631 20.282 8.649 1.00 40.06 284 PRO A N 1
ATOM 2181 C CA . PRO A 1 284 ? -0.145 21.583 8.243 1.00 40.06 284 PRO A CA 1
ATOM 2182 C C . PRO A 1 284 ? -1.392 22.410 7.919 1.00 40.06 284 PRO A C 1
ATOM 2184 O O . PRO A 1 284 ? -2.292 21.873 7.257 1.00 40.06 284 PRO A O 1
ATOM 2187 N N . PRO A 1 285 ? -1.516 23.650 8.428 1.00 39.09 285 PRO A N 1
ATOM 2188 C CA . PRO A 1 285 ? -2.670 24.468 8.099 1.00 39.09 285 PRO A CA 1
ATOM 2189 C C . PRO A 1 285 ? -2.834 24.439 6.577 1.00 39.09 285 PRO A C 1
ATOM 2191 O O . PRO A 1 285 ? -1.816 24.478 5.870 1.00 39.09 285 PRO A O 1
ATOM 2194 N N . PRO A 1 286 ? -4.072 24.306 6.061 1.00 39.16 286 PRO A N 1
ATOM 2195 C CA . PRO A 1 286 ? -4.289 24.318 4.624 1.00 39.16 286 PRO A CA 1
ATOM 2196 C C . PRO A 1 286 ? -3.536 25.524 4.058 1.00 39.16 286 PRO A C 1
ATOM 2198 O O . PRO A 1 286 ? -3.553 26.586 4.697 1.00 39.16 286 PRO A O 1
ATOM 2201 N N . PRO A 1 287 ? -2.822 25.375 2.924 1.00 42.31 287 PRO A N 1
ATOM 2202 C CA . PRO A 1 287 ? -2.091 26.494 2.353 1.00 42.31 287 PRO A CA 1
ATOM 2203 C C . PRO A 1 287 ? -3.051 27.685 2.282 1.00 42.31 287 PRO A C 1
ATOM 2205 O O . PRO A 1 287 ? -4.210 27.487 1.896 1.00 42.31 287 PRO A O 1
ATOM 2208 N N . PRO A 1 288 ? -2.627 28.890 2.711 1.00 39.16 288 PRO A N 1
ATOM 2209 C CA . PRO A 1 288 ? -3.521 30.036 2.757 1.00 39.16 288 PRO A CA 1
ATOM 2210 C C . PRO A 1 288 ? -4.214 30.169 1.397 1.00 39.16 288 PRO A C 1
ATOM 2212 O O . PRO A 1 288 ? -3.560 29.948 0.367 1.00 39.16 288 PRO A O 1
ATOM 2215 N N . PRO A 1 289 ? -5.526 30.475 1.359 1.00 39.44 289 PRO A N 1
ATOM 2216 C CA . PRO A 1 289 ? -6.251 30.584 0.104 1.00 39.44 289 PRO A CA 1
ATOM 2217 C C . PRO A 1 289 ? -5.469 31.514 -0.818 1.00 39.44 289 PRO A C 1
ATOM 2219 O O . PRO A 1 289 ? -5.179 32.656 -0.450 1.00 39.44 289 PRO A O 1
ATOM 2222 N N . ARG A 1 290 ? -5.068 30.999 -1.989 1.00 42.00 290 ARG A N 1
ATOM 2223 C CA . ARG A 1 290 ? -4.272 31.755 -2.959 1.00 42.00 290 ARG A CA 1
ATOM 2224 C C . ARG A 1 290 ? -5.043 33.027 -3.293 1.00 42.00 290 ARG A C 1
ATOM 2226 O O . ARG A 1 290 ? -6.049 32.975 -3.999 1.00 42.00 290 ARG A O 1
ATOM 2233 N N . ARG A 1 291 ? -4.588 34.176 -2.785 1.00 39.22 291 ARG A N 1
ATOM 2234 C CA . ARG A 1 291 ? -5.131 35.468 -3.200 1.00 39.22 291 ARG A CA 1
ATOM 2235 C C . ARG A 1 291 ? -4.709 35.676 -4.644 1.00 39.22 291 ARG A C 1
ATOM 2237 O O . ARG A 1 291 ? -3.547 35.946 -4.932 1.00 39.22 291 ARG A O 1
ATOM 2244 N N . MET A 1 292 ? -5.658 35.515 -5.557 1.00 33.53 292 MET A N 1
ATOM 2245 C CA . MET A 1 292 ? -5.444 35.907 -6.939 1.00 33.53 292 MET A CA 1
ATOM 2246 C C . MET A 1 292 ? -5.485 37.427 -7.006 1.00 33.53 292 MET A C 1
ATOM 2248 O O . MET A 1 292 ? -6.534 38.041 -6.821 1.00 33.53 292 MET A O 1
ATOM 2252 N N . ALA A 1 293 ? -4.327 38.038 -7.237 1.00 41.94 293 ALA A N 1
ATOM 2253 C CA . ALA A 1 293 ? -4.258 39.448 -7.572 1.00 41.94 293 ALA A CA 1
ATOM 2254 C C . ALA A 1 293 ? -4.406 39.583 -9.090 1.00 41.94 293 ALA A C 1
ATOM 2256 O O . ALA A 1 293 ? -3.661 38.980 -9.870 1.00 41.94 293 ALA A O 1
ATOM 2257 N N . ARG A 1 294 ? -5.390 40.378 -9.512 1.00 35.66 294 ARG A N 1
ATOM 2258 C CA . ARG A 1 294 ? -5.559 40.770 -10.909 1.00 35.66 294 ARG A CA 1
ATOM 2259 C C . ARG A 1 294 ? -4.711 42.014 -11.142 1.00 35.66 294 ARG A C 1
ATOM 2261 O O . ARG A 1 294 ? -4.965 43.049 -10.532 1.00 35.66 294 ARG A O 1
ATOM 2268 N N . ALA A 1 295 ? -3.695 41.917 -11.991 1.00 43.94 295 ALA A N 1
ATOM 2269 C CA . ALA A 1 295 ? -2.925 43.093 -12.377 1.00 43.94 295 ALA A CA 1
ATOM 2270 C C . ALA A 1 295 ? -3.785 44.034 -13.235 1.00 43.94 295 ALA A C 1
ATOM 2272 O O . ALA A 1 295 ? -4.732 43.600 -13.893 1.00 43.94 295 ALA A O 1
ATOM 2273 N N . ALA A 1 296 ? -3.417 45.317 -13.282 1.00 43.38 296 ALA A N 1
ATOM 2274 C CA . ALA A 1 296 ? -4.122 46.341 -14.061 1.00 43.38 296 ALA A CA 1
ATOM 2275 C C . ALA A 1 296 ? -4.215 46.027 -15.573 1.00 43.38 296 ALA A C 1
ATOM 2277 O O . ALA A 1 296 ? -5.068 46.572 -16.263 1.00 43.38 296 ALA A O 1
ATOM 2278 N N . ASN A 1 297 ? -3.387 45.108 -16.083 1.00 49.12 297 ASN A N 1
ATOM 2279 C CA . ASN A 1 297 ? -3.430 44.610 -17.463 1.00 49.12 297 ASN A CA 1
ATOM 2280 C C . ASN A 1 297 ? -4.311 43.356 -17.661 1.00 49.12 297 ASN A C 1
ATOM 2282 O O . ASN A 1 297 ? -4.249 42.718 -18.709 1.00 49.12 297 ASN A O 1
ATOM 2286 N N . GLY A 1 298 ? -5.096 42.963 -16.654 1.00 38.41 298 GLY A N 1
ATOM 2287 C CA . GLY A 1 298 ? -6.049 41.855 -16.729 1.00 38.41 298 GLY A CA 1
ATOM 2288 C C . GLY A 1 298 ? -5.464 40.456 -16.513 1.00 38.41 298 GLY A C 1
ATOM 2289 O O . GLY A 1 298 ? -6.242 39.506 -16.427 1.00 38.41 298 GLY A O 1
ATOM 2290 N N . ARG A 1 299 ? -4.139 40.304 -16.373 1.00 34.62 299 ARG A N 1
ATOM 2291 C CA . ARG A 1 299 ? -3.500 39.010 -16.069 1.00 34.62 299 ARG A CA 1
ATOM 2292 C C . ARG A 1 299 ? -3.634 38.664 -14.585 1.00 34.62 299 ARG A C 1
ATOM 2294 O O . ARG A 1 299 ? -3.471 39.528 -13.721 1.00 34.62 299 ARG A O 1
ATOM 2301 N N . MET A 1 300 ? -3.931 37.397 -14.298 1.00 27.75 300 MET A N 1
ATOM 2302 C CA . MET A 1 300 ? -3.980 36.875 -12.932 1.00 27.75 300 MET A CA 1
ATOM 2303 C C . MET A 1 300 ? -2.631 36.287 -12.547 1.00 27.75 300 MET A C 1
ATOM 2305 O O . MET A 1 300 ? -2.071 35.484 -13.292 1.00 27.75 300 MET A O 1
ATOM 2309 N N . TYR A 1 301 ? -2.128 36.682 -11.382 1.00 33.38 301 TYR A N 1
ATOM 2310 C CA . TYR A 1 301 ? -0.882 36.168 -10.829 1.00 33.38 301 TYR A CA 1
ATOM 2311 C C . TYR A 1 301 ? -1.153 35.497 -9.486 1.00 33.38 301 TYR A C 1
ATOM 2313 O O . TYR A 1 301 ? -1.969 35.967 -8.687 1.00 33.38 301 TYR A O 1
ATOM 2321 N N . VAL A 1 302 ? -0.447 34.394 -9.239 1.00 30.92 302 VAL A N 1
ATOM 2322 C CA . VAL A 1 302 ? -0.377 33.774 -7.916 1.00 30.92 302 VAL A CA 1
ATOM 2323 C C . VAL A 1 302 ? 0.659 34.556 -7.119 1.00 30.92 302 VAL A C 1
ATOM 2325 O O . VAL A 1 302 ? 1.851 34.465 -7.405 1.00 30.92 302 VAL A O 1
ATOM 2328 N N . VAL A 1 303 ? 0.204 35.351 -6.155 1.00 37.41 303 VAL A N 1
ATOM 2329 C CA . VAL A 1 303 ? 1.094 36.037 -5.212 1.00 37.41 303 VAL A CA 1
ATOM 2330 C C . VAL A 1 303 ? 1.505 35.013 -4.152 1.00 37.41 303 VAL A C 1
ATOM 2332 O O . VAL A 1 303 ? 0.629 34.416 -3.523 1.00 37.41 303 VAL A O 1
ATOM 2335 N N . ARG A 1 304 ? 2.811 34.752 -4.029 1.00 39.91 304 ARG A N 1
ATOM 2336 C CA . ARG A 1 304 ? 3.391 33.998 -2.908 1.00 39.91 304 ARG A CA 1
ATOM 2337 C C . ARG A 1 304 ? 3.718 34.952 -1.772 1.00 39.91 304 ARG A C 1
ATOM 2339 O O . ARG A 1 304 ? 4.210 36.057 -2.091 1.00 39.91 304 ARG A O 1
#

Secondary structure (DSSP, 8-state):
----------PPPPP----TTS----------------SS----TT---PPP-TT-SB--HHHHHHHHHHHHHHHHHHHTTSS-HHHHHHHHHHHHHHHHHHHHHHHHHHHHHHHHHH-TT--PPPHHHHHHHHHHHHHHHHHHHHHHS-HHHHTT--HHHHHHHHHHHHHTT--TTTS-SSPPPTTT-PPPBGGGGGGGS--HHHHHHTT----EE-----SS--HHHHHHHHHHHHHHSPPPTT---GGGSPPPSSPPPP---SSPPTTEE---------PPPPPPP--EEE-TTS-EEE--

pLDDT: mean 72.04, std 22.08, range [27.75, 96.75]

Foldseek 3Di:
DDDDDDDDDDDDDPPPPPDPPDDPPPPVPPPQPDPDLAPQDFFQQVPDADDDPLQDQWDALRQLLQLLVLLSLQVVCVLVVNHPLVVSALLSVLSSLLNSLLVVLVNLLVVLVVVVVVDVPRAFAAPVVLLVVSLVVLVVSLVSCCVRDDPVRNVRYDSVSSSLSNQQSSLSPDDPPSSHPDHDDPVSNDTHTLCSSPPSRDFQVSCQQLQDFDWDFDDPQDPDDDPVVVVVVVVVVCVVVPDDPPPDDSNRGRRPPDRDHRPDPPDDPPGIDRDPDDDPPVPPPDDPPQPFDQPPVRDTDRDD

Sequence (304 aa):
MRPSHSTSHTLPTPPIIPSPCHSAAWSTNWSHPVRPIAFPRSNWTGASWGPPNLFTSVVDSTLFQWAAKAASVAVHRALKEELPWEQVGAHGVCLALVDVALQSRDHIRFTHCEAVINSPTEWYPTYAEWHAECEAEIARIYELARSVLPPAVMASTTVADANHLCFAAILCDFMVPYDAVNGPPPADLHLIPAVYLQQYLPTSDVVAQLGVSVIQGSVPLGEKGSEDALLQAAAEWDARWPLRADAANPLRSMPPTNPPPPRVPVQLPHGYQYVPVPSQLHAPPPPPPRRMARAANGRMYVVR

Organism: NCBI:txid105984

Radius of gyration: 25.61 Å; chains: 1; bounding box: 104×69×54 Å